Protein AF-A0A7J6U8P3-F1 (afdb_monomer)

Radius of gyration: 24.41 Å; Cα contacts (8 Å, |Δi|>4): 208; chains: 1; bounding box: 61×64×78 Å

Foldseek 3Di:
DVVVVVLVVLLVVLVVLLVQLQDPVVPNVSNVVSLVLLVLLLVCLVPVVRDRPPPPPPPPPDDDDDDDDDDDDDDDDDDDDDDDDDDDDDDDDPPPSLSSVVSSLQSLLSQCFHQAPVSVLSSLVSNLVSCLVCLVVDDPVSVVCCLVPRVVCSLVVLLQCAAPPSPPPPDPDDDDDDDPRRGTHDLVSLLSNLVSLLVSCLSPVVSCVVVLLSNLVSLLSQLPRPPPSSVVSSVVSVVSSCVRCVVVDDPVSVVSVVVSVVVSCVVPPDDPPD

pLDDT: mean 77.96, std 23.9, range [24.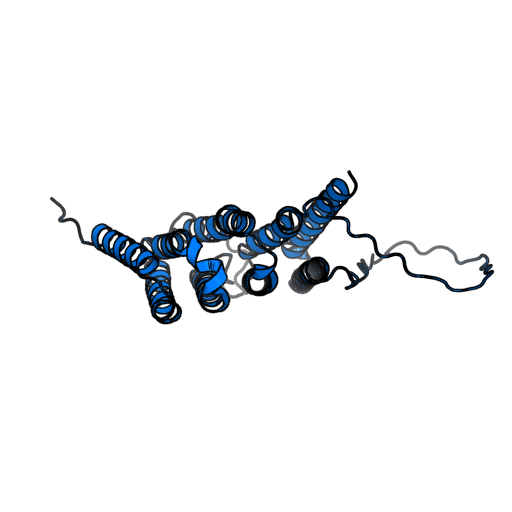31, 97.94]

Organism: Perkinsus olseni (NCBI:txid32597)

Structure (mmCIF, N/CA/C/O backbone):
data_AF-A0A7J6U8P3-F1
#
_entry.id   AF-A0A7J6U8P3-F1
#
loop_
_atom_site.group_PDB
_atom_site.id
_atom_site.type_symbol
_atom_site.label_atom_id
_atom_site.label_alt_id
_atom_site.label_comp_id
_atom_site.label_asym_id
_atom_site.label_entity_id
_atom_site.label_seq_id
_atom_site.pdbx_PDB_ins_code
_atom_site.Cartn_x
_atom_site.Cartn_y
_atom_site.Cartn_z
_atom_site.occupancy
_atom_site.B_iso_or_equiv
_atom_site.auth_seq_id
_atom_site.auth_comp_id
_atom_site.auth_asym_id
_atom_site.auth_atom_id
_atom_site.pdbx_PDB_model_num
ATOM 1 N N . TYR A 1 1 ? -14.608 -0.049 -28.764 1.00 42.91 1 TYR A N 1
ATOM 2 C CA . TYR A 1 1 ? -13.563 -0.225 -29.796 1.00 42.91 1 TYR A CA 1
ATOM 3 C C . TYR A 1 1 ? -12.440 0.772 -29.580 1.00 42.91 1 TYR A C 1
ATOM 5 O O . TYR A 1 1 ? -11.366 0.323 -29.226 1.00 42.91 1 TYR A O 1
ATOM 13 N N . PHE A 1 2 ? -12.669 2.087 -29.711 1.00 38.34 2 PHE A N 1
ATOM 14 C CA . PHE A 1 2 ? -11.617 3.091 -29.472 1.00 38.34 2 PHE A CA 1
ATOM 15 C C . PHE A 1 2 ? -11.008 2.980 -28.061 1.00 38.34 2 PHE A C 1
ATOM 17 O O . PHE A 1 2 ? -9.801 2.806 -27.940 1.00 38.34 2 PHE A O 1
ATOM 24 N N . ASP A 1 3 ? -11.845 2.928 -27.020 1.00 48.62 3 ASP A N 1
ATOM 25 C CA . ASP A 1 3 ? -11.390 2.768 -25.626 1.00 48.62 3 ASP A CA 1
ATOM 26 C C . ASP A 1 3 ? -10.640 1.444 -25.412 1.00 48.62 3 ASP A C 1
ATOM 28 O O . ASP A 1 3 ? -9.597 1.407 -24.771 1.00 48.62 3 ASP A O 1
ATOM 32 N N . THR A 1 4 ? -11.126 0.357 -26.020 1.00 56.69 4 THR A N 1
ATOM 33 C CA . THR A 1 4 ? -10.493 -0.973 -25.981 1.00 56.6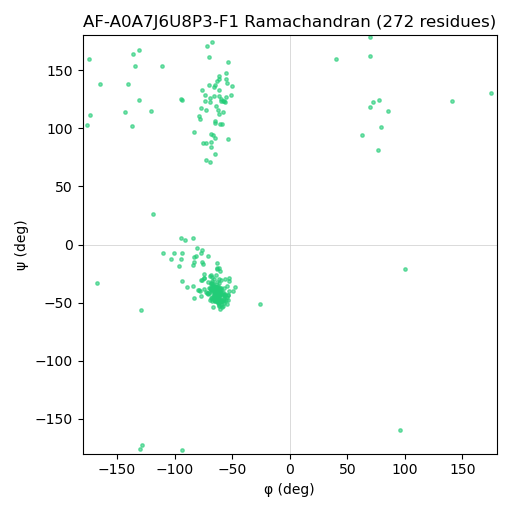9 4 THR A CA 1
ATOM 34 C C . THR A 1 4 ? -9.080 -0.935 -26.567 1.00 56.69 4 THR A C 1
ATOM 36 O O . THR A 1 4 ? -8.140 -1.384 -25.924 1.00 56.69 4 THR A O 1
ATOM 39 N N . VAL A 1 5 ? -8.925 -0.323 -27.745 1.00 59.31 5 VAL A N 1
ATOM 40 C CA . VAL A 1 5 ? -7.630 -0.149 -28.420 1.00 59.31 5 VAL A CA 1
ATOM 41 C C . VAL A 1 5 ? -6.714 0.786 -27.623 1.00 59.31 5 VAL A C 1
ATOM 43 O O . VAL A 1 5 ? -5.512 0.550 -27.563 1.00 59.31 5 VAL A O 1
ATOM 46 N N . CYS A 1 6 ? -7.254 1.816 -26.965 1.00 59.97 6 CYS A N 1
ATOM 47 C CA . CYS A 1 6 ? -6.480 2.699 -26.091 1.00 59.97 6 CYS A CA 1
ATOM 48 C C . CYS A 1 6 ? -5.928 1.946 -24.863 1.00 59.97 6 CYS A C 1
ATOM 50 O O . CYS A 1 6 ? -4.728 2.002 -24.597 1.00 59.97 6 CYS A O 1
ATOM 52 N N . VAL A 1 7 ? -6.774 1.168 -24.173 1.00 61.66 7 VAL A N 1
ATOM 53 C CA . VAL A 1 7 ? -6.383 0.319 -23.031 1.00 61.66 7 VAL A CA 1
ATOM 54 C C . VAL A 1 7 ? -5.353 -0.740 -23.437 1.00 61.66 7 VAL A C 1
ATOM 56 O O . VAL A 1 7 ? -4.382 -0.959 -22.713 1.00 61.66 7 VAL A O 1
ATOM 59 N N . GLU A 1 8 ? -5.531 -1.394 -24.588 1.00 68.62 8 GLU A N 1
ATOM 60 C CA . GLU A 1 8 ? -4.582 -2.387 -25.112 1.00 68.62 8 GLU A CA 1
ATOM 61 C C . GLU A 1 8 ? -3.227 -1.752 -25.455 1.00 68.62 8 GLU A C 1
ATOM 63 O O . GLU A 1 8 ? -2.189 -2.244 -25.007 1.00 68.62 8 GLU A O 1
ATOM 68 N N . ASN A 1 9 ? -3.228 -0.611 -26.153 1.00 78.25 9 ASN A N 1
ATOM 69 C CA . ASN A 1 9 ? -2.010 0.140 -26.461 1.00 78.25 9 ASN A CA 1
ATOM 70 C C . ASN A 1 9 ? -1.283 0.591 -25.186 1.00 78.25 9 ASN A C 1
ATOM 72 O O . ASN A 1 9 ? -0.061 0.461 -25.101 1.00 78.25 9 ASN A O 1
ATOM 76 N N . MET A 1 10 ? -2.012 1.084 -24.180 1.00 80.94 10 MET A N 1
ATOM 77 C CA . MET A 1 10 ? -1.409 1.519 -22.921 1.00 80.94 10 MET A CA 1
ATOM 78 C C . MET A 1 10 ? -0.854 0.344 -22.109 1.00 80.94 10 MET A C 1
ATOM 80 O O . MET A 1 10 ? 0.229 0.456 -21.537 1.00 80.94 10 MET A O 1
ATOM 84 N N . ARG A 1 11 ? -1.534 -0.810 -22.107 1.00 85.00 11 ARG A N 1
ATOM 85 C CA . ARG A 1 11 ? -1.038 -2.036 -21.468 1.00 85.00 11 ARG A CA 1
ATOM 86 C C . ARG A 1 11 ? 0.279 -2.504 -22.082 1.00 85.00 11 ARG A C 1
ATOM 88 O O . ARG A 1 11 ? 1.218 -2.777 -21.338 1.00 85.00 11 ARG A O 1
ATOM 95 N N . GLU A 1 12 ? 0.368 -2.590 -23.409 1.00 86.12 12 GLU A N 1
ATOM 96 C CA . GLU A 1 12 ? 1.616 -2.997 -24.067 1.00 86.12 12 GLU A CA 1
ATOM 97 C C . GLU A 1 12 ? 2.717 -1.933 -23.908 1.00 86.12 12 GLU A C 1
ATOM 99 O O . GLU A 1 12 ? 3.875 -2.290 -23.699 1.00 86.12 12 GLU A O 1
ATOM 104 N N . TYR A 1 13 ? 2.377 -0.638 -23.891 1.00 86.38 13 TYR A N 1
ATOM 105 C CA . TYR A 1 13 ? 3.344 0.426 -23.598 1.00 86.38 13 TYR A CA 1
ATOM 106 C C . TYR A 1 13 ? 3.935 0.302 -22.184 1.00 86.38 13 TYR A C 1
ATOM 108 O O . TYR A 1 13 ? 5.157 0.263 -22.026 1.00 86.38 13 TYR A O 1
ATOM 116 N N . VAL A 1 14 ? 3.090 0.144 -21.158 1.00 90.25 14 VAL A N 1
ATOM 117 C CA . VAL A 1 14 ? 3.530 -0.090 -19.771 1.00 90.25 14 VAL A CA 1
ATOM 118 C C . VAL A 1 14 ? 4.362 -1.366 -19.668 1.00 90.25 14 VAL A C 1
ATOM 120 O O . VAL A 1 14 ? 5.419 -1.353 -19.045 1.00 90.25 14 VAL A O 1
ATOM 123 N N . ARG A 1 15 ? 3.955 -2.456 -20.327 1.00 90.75 15 ARG A N 1
ATOM 124 C CA . ARG A 1 15 ? 4.711 -3.717 -20.355 1.00 90.75 15 ARG A CA 1
ATOM 125 C C . ARG A 1 15 ? 6.116 -3.543 -20.938 1.00 90.75 15 ARG A C 1
ATOM 127 O O . ARG A 1 15 ? 7.074 -4.094 -20.396 1.00 90.75 15 ARG A O 1
ATOM 134 N N . VAL A 1 16 ? 6.254 -2.765 -22.011 1.00 91.38 16 VAL A N 1
ATOM 135 C CA . VAL A 1 16 ? 7.556 -2.420 -22.603 1.00 91.38 16 VAL A CA 1
ATOM 136 C C . VAL A 1 16 ? 8.394 -1.582 -21.631 1.00 91.38 16 VAL A C 1
ATOM 138 O O . VAL A 1 16 ? 9.577 -1.873 -21.450 1.00 91.38 16 VAL A O 1
ATOM 141 N N . LEU A 1 17 ? 7.796 -0.599 -20.948 1.00 91.94 17 LEU A N 1
ATOM 142 C CA . LEU A 1 17 ? 8.487 0.191 -19.922 1.00 91.94 17 LEU A CA 1
ATOM 143 C C . LEU A 1 17 ? 8.943 -0.660 -18.729 1.00 91.94 17 LEU A C 1
ATOM 145 O O . LEU A 1 17 ? 10.081 -0.508 -18.298 1.00 91.94 17 LEU A O 1
ATOM 149 N N . VAL A 1 18 ? 8.125 -1.597 -18.243 1.00 92.56 18 VAL A N 1
ATOM 150 C CA . VAL A 1 18 ? 8.509 -2.561 -17.194 1.00 92.56 18 VAL A CA 1
ATOM 151 C C . VAL A 1 18 ? 9.677 -3.437 -17.662 1.00 92.56 18 VAL A C 1
ATOM 153 O O . VAL A 1 18 ? 10.639 -3.622 -16.919 1.00 92.56 18 VAL A O 1
ATOM 156 N N . GLY A 1 19 ? 9.662 -3.901 -18.917 1.00 89.81 19 GLY A N 1
ATOM 157 C CA . GLY A 1 19 ? 10.780 -4.642 -19.511 1.00 89.81 19 GLY A CA 1
ATOM 158 C C . GLY A 1 19 ? 12.085 -3.835 -19.572 1.00 89.81 19 GLY A C 1
ATOM 159 O O . GLY A 1 19 ? 13.147 -4.350 -19.219 1.00 89.81 19 GLY A O 1
ATOM 160 N N . PHE A 1 20 ? 12.023 -2.552 -19.948 1.00 89.62 20 PHE A N 1
ATOM 161 C CA . PHE A 1 20 ? 13.183 -1.654 -19.883 1.00 89.62 20 PHE A CA 1
ATOM 162 C C . PHE A 1 20 ? 13.617 -1.362 -18.443 1.00 89.62 20 PHE A C 1
ATOM 164 O O . PHE A 1 20 ? 14.816 -1.345 -18.160 1.00 89.62 20 PHE A O 1
ATOM 171 N N . ALA A 1 21 ? 12.670 -1.192 -17.519 1.00 89.06 21 ALA A N 1
ATOM 172 C CA . ALA A 1 21 ? 12.952 -1.008 -16.105 1.00 89.06 21 ALA A CA 1
ATOM 173 C C . ALA A 1 21 ? 13.700 -2.221 -15.527 1.00 89.06 21 ALA A C 1
ATOM 175 O O . ALA A 1 21 ? 14.715 -2.031 -14.862 1.00 89.06 21 ALA A O 1
ATOM 176 N N . GLN A 1 22 ? 13.324 -3.452 -15.881 1.00 89.44 22 GLN A N 1
ATOM 177 C CA . GLN A 1 22 ? 14.012 -4.686 -15.468 1.00 89.44 22 GLN A CA 1
ATOM 178 C C . GLN A 1 22 ? 15.318 -4.988 -16.233 1.00 89.44 22 GLN A C 1
ATOM 180 O O . GLN A 1 22 ? 16.057 -5.902 -15.856 1.00 89.44 22 GLN A O 1
ATOM 185 N N . CYS A 1 23 ? 15.652 -4.232 -17.286 1.00 86.06 23 CYS A N 1
ATOM 186 C CA . CYS A 1 23 ? 16.853 -4.476 -18.082 1.00 86.06 23 CYS A CA 1
ATOM 187 C C . CYS A 1 23 ? 18.132 -4.280 -17.247 1.00 86.06 23 CYS A C 1
ATOM 189 O O . CYS A 1 23 ? 18.405 -3.192 -16.736 1.00 86.06 23 CYS A O 1
ATOM 191 N N . ARG A 1 24 ? 18.934 -5.346 -17.118 1.00 76.50 24 ARG A N 1
ATOM 192 C CA . ARG A 1 24 ? 20.204 -5.335 -16.368 1.00 76.50 24 ARG A CA 1
ATOM 193 C C . ARG A 1 24 ? 21.380 -4.820 -17.196 1.00 76.50 24 ARG A C 1
ATOM 195 O O . ARG A 1 24 ? 22.241 -4.130 -16.661 1.00 76.50 24 ARG A O 1
ATOM 202 N N . GLU A 1 25 ? 21.401 -5.132 -18.490 1.00 73.56 25 GLU A N 1
ATOM 203 C CA . GLU A 1 25 ? 22.487 -4.765 -19.413 1.00 73.56 25 GLU A CA 1
ATOM 204 C C . GLU A 1 25 ? 22.530 -3.255 -19.695 1.00 73.56 25 GLU A C 1
ATOM 206 O O . GLU A 1 25 ? 23.595 -2.699 -19.946 1.00 73.56 25 GLU A O 1
ATOM 211 N N . GLY A 1 26 ? 21.384 -2.573 -19.585 1.00 68.31 26 GLY A N 1
ATOM 212 C CA . GLY A 1 26 ? 21.261 -1.127 -19.784 1.00 68.31 26 GLY A CA 1
ATOM 213 C C . GLY A 1 26 ? 21.777 -0.245 -18.638 1.00 68.31 26 GLY A C 1
ATOM 214 O O . GLY A 1 26 ? 21.770 0.979 -18.765 1.00 68.31 26 GLY A O 1
ATOM 215 N N . GLY A 1 27 ? 22.205 -0.836 -17.518 1.00 81.31 27 GLY A N 1
ATOM 216 C CA . GLY A 1 27 ? 22.577 -0.099 -16.308 1.00 81.31 27 GLY A CA 1
ATOM 217 C C . GLY A 1 27 ? 21.386 0.555 -15.590 1.00 81.31 27 GLY A C 1
ATOM 218 O O . GLY A 1 27 ? 20.237 0.462 -16.017 1.00 81.31 27 GLY A O 1
ATOM 219 N N . LEU A 1 28 ? 21.657 1.214 -14.457 1.00 86.62 28 LEU A N 1
ATOM 220 C CA . LEU A 1 28 ? 20.615 1.844 -13.633 1.00 86.62 28 LEU A CA 1
ATOM 221 C C . LEU A 1 28 ? 19.925 3.021 -14.348 1.00 86.62 28 LEU A C 1
ATOM 223 O O . LEU A 1 28 ? 18.723 3.202 -14.188 1.00 86.62 28 LEU A O 1
ATOM 227 N N . GLU A 1 29 ? 20.658 3.775 -15.171 1.00 88.75 29 GLU A N 1
ATOM 228 C CA . GLU A 1 29 ? 20.155 4.939 -15.920 1.00 88.75 29 GLU A CA 1
ATOM 229 C C . GLU A 1 29 ? 18.943 4.606 -16.803 1.00 88.75 29 GLU A C 1
ATOM 231 O O . GLU A 1 29 ? 17.928 5.300 -16.755 1.00 88.75 29 GLU A O 1
ATOM 236 N N . ILE A 1 30 ? 19.010 3.518 -17.582 1.00 89.25 30 ILE A N 1
ATOM 237 C CA . ILE A 1 30 ? 17.895 3.102 -18.449 1.00 89.25 30 ILE A CA 1
ATOM 238 C C . ILE A 1 30 ? 16.684 2.702 -17.605 1.00 89.25 30 ILE A C 1
ATOM 240 O O . ILE A 1 30 ? 15.557 3.074 -17.936 1.00 89.25 30 ILE A O 1
ATOM 244 N N . SER A 1 31 ? 16.912 2.023 -16.480 1.00 91.56 31 SER A N 1
ATOM 245 C CA . SER A 1 31 ? 15.840 1.639 -15.568 1.00 91.56 31 SER A CA 1
ATOM 246 C C . SER A 1 31 ? 15.164 2.840 -14.917 1.00 91.56 31 SER A C 1
ATOM 248 O O . SER A 1 31 ? 13.940 2.925 -14.934 1.00 91.56 31 SER A O 1
ATOM 250 N N . MET A 1 32 ? 15.931 3.809 -14.416 1.00 92.12 32 MET A N 1
ATOM 251 C CA . MET A 1 32 ? 15.375 5.030 -13.825 1.00 92.12 32 MET A CA 1
ATOM 252 C C . MET A 1 32 ? 14.685 5.916 -14.872 1.00 92.12 32 MET A C 1
ATOM 254 O O . MET A 1 32 ? 13.668 6.538 -14.573 1.00 92.12 32 MET A O 1
ATOM 258 N N . LYS A 1 33 ? 15.155 5.914 -16.126 1.00 91.38 33 LYS A N 1
ATOM 259 C CA . LYS A 1 33 ? 14.464 6.589 -17.232 1.00 91.38 33 LYS A CA 1
ATOM 260 C C . LYS A 1 33 ? 13.138 5.907 -17.594 1.00 91.38 33 LYS A C 1
ATOM 262 O O . LYS A 1 33 ? 12.158 6.598 -17.850 1.00 91.38 33 LYS A O 1
ATOM 267 N N . ALA A 1 34 ? 13.068 4.575 -17.557 1.00 92.19 34 ALA A N 1
ATOM 268 C CA . ALA A 1 34 ? 11.806 3.847 -17.701 1.00 92.19 34 ALA A CA 1
ATOM 269 C C . ALA A 1 34 ? 10.843 4.125 -16.529 1.00 92.19 34 ALA A C 1
ATOM 271 O O . ALA A 1 34 ? 9.654 4.336 -16.758 1.00 92.19 34 ALA A O 1
ATOM 272 N N . MET A 1 35 ? 11.357 4.231 -15.296 1.00 93.19 35 MET A N 1
ATOM 273 C CA . MET A 1 35 ? 10.581 4.672 -14.126 1.00 93.19 35 MET A CA 1
ATOM 274 C C . MET A 1 35 ? 10.041 6.101 -14.274 1.00 93.19 35 MET A C 1
ATOM 276 O O . MET A 1 35 ? 8.946 6.382 -13.788 1.00 93.19 35 MET A O 1
ATOM 280 N N . GLN A 1 36 ? 10.766 6.999 -14.951 1.00 92.38 36 GLN A N 1
ATOM 281 C CA . GLN A 1 36 ? 10.246 8.326 -15.285 1.00 92.38 36 GLN A CA 1
ATOM 282 C C . GLN A 1 36 ? 9.122 8.242 -16.324 1.00 92.38 36 GLN A C 1
ATOM 284 O O . GLN A 1 36 ? 8.062 8.797 -16.085 1.00 92.38 36 GLN A O 1
ATOM 289 N N . TYR A 1 37 ? 9.275 7.472 -17.405 1.00 90.69 37 TYR A N 1
ATOM 290 C CA . TYR A 1 37 ? 8.183 7.302 -18.375 1.00 90.69 37 TYR A CA 1
ATOM 291 C C . TYR A 1 37 ? 6.924 6.652 -17.772 1.00 90.69 37 TYR A C 1
ATOM 293 O O . TYR A 1 37 ? 5.816 6.953 -18.211 1.00 90.69 37 TYR A O 1
ATOM 301 N N . LEU A 1 38 ? 7.065 5.801 -16.746 1.00 92.94 38 LEU A N 1
ATOM 302 C CA . LEU A 1 38 ? 5.928 5.303 -15.960 1.00 92.94 38 LEU A CA 1
ATOM 303 C C . LEU A 1 38 ? 5.274 6.406 -15.108 1.00 92.94 38 LEU A C 1
ATOM 305 O O . LEU A 1 38 ? 4.057 6.384 -14.948 1.00 92.94 38 LEU A O 1
ATOM 309 N N . GLN A 1 39 ? 6.039 7.384 -14.609 1.00 91.94 39 GLN A N 1
ATOM 310 C CA . GLN A 1 39 ? 5.475 8.586 -13.981 1.00 91.94 39 GLN A CA 1
ATOM 311 C C . GLN A 1 39 ? 4.707 9.432 -14.991 1.00 91.94 39 GLN A C 1
ATOM 313 O O . GLN A 1 39 ? 3.568 9.793 -14.730 1.00 91.94 39 GLN A O 1
ATOM 318 N N . ASP A 1 40 ? 5.287 9.675 -16.164 1.00 89.44 40 ASP A N 1
ATOM 319 C CA . ASP A 1 40 ? 4.641 10.473 -17.205 1.00 89.44 40 ASP A CA 1
ATOM 320 C C . ASP A 1 40 ? 3.296 9.832 -17.637 1.00 89.44 40 ASP A C 1
ATOM 322 O O . ASP A 1 40 ? 2.343 10.533 -17.970 1.00 89.44 40 ASP A O 1
ATOM 326 N N . CYS A 1 41 ? 3.176 8.496 -17.559 1.00 89.06 41 CYS A N 1
ATOM 327 C CA . CYS A 1 41 ? 1.910 7.769 -17.742 1.00 89.06 41 CYS A CA 1
ATOM 328 C C . CYS A 1 41 ? 0.890 7.996 -16.615 1.00 89.06 41 CYS A C 1
ATOM 330 O O . CYS A 1 41 ? -0.303 8.080 -16.901 1.00 89.06 41 CYS A O 1
ATOM 332 N N . ILE A 1 42 ? 1.333 8.064 -15.354 1.00 90.31 42 ILE A N 1
ATOM 333 C CA . ILE A 1 42 ? 0.475 8.404 -14.205 1.00 90.31 42 ILE A CA 1
ATOM 334 C C . ILE A 1 42 ? -0.058 9.823 -14.380 1.00 90.31 42 ILE A C 1
ATOM 336 O O . ILE A 1 42 ? -1.259 10.049 -14.269 1.00 90.31 42 ILE A O 1
ATOM 340 N N . ASP A 1 43 ? 0.832 10.757 -14.706 1.00 89.00 43 ASP A N 1
ATOM 341 C CA . ASP A 1 43 ? 0.508 12.173 -14.830 1.00 89.00 43 ASP A CA 1
ATOM 342 C C . ASP A 1 43 ? -0.431 12.428 -16.028 1.00 89.00 43 ASP A C 1
ATOM 344 O O . ASP A 1 43 ? -1.305 13.286 -15.941 1.00 89.00 43 ASP A O 1
ATOM 348 N N . TYR A 1 44 ? -0.312 11.646 -17.111 1.00 86.31 44 TYR A N 1
ATOM 349 C CA . TYR A 1 44 ? -1.240 11.660 -18.253 1.00 86.31 44 TYR A CA 1
ATOM 350 C C . TYR A 1 44 ? -2.630 11.085 -17.936 1.00 86.31 44 TYR A C 1
ATOM 352 O O . TYR A 1 44 ? -3.635 11.585 -18.438 1.00 86.31 44 TYR A O 1
ATOM 360 N N . LEU A 1 45 ? -2.718 10.026 -17.121 1.00 85.31 45 LEU A N 1
ATOM 361 C CA . LEU A 1 45 ? -4.019 9.491 -16.697 1.00 85.31 45 LEU A CA 1
ATOM 362 C C . LEU A 1 45 ? -4.704 10.379 -15.650 1.00 85.31 45 LEU A C 1
ATOM 364 O O . LEU A 1 45 ? -5.933 10.398 -15.597 1.00 85.31 45 LEU A O 1
ATOM 368 N N . ALA A 1 46 ? -3.923 11.098 -14.840 1.00 85.94 46 ALA A N 1
ATOM 369 C CA . ALA A 1 46 ? -4.419 12.073 -13.874 1.00 85.94 46 ALA A CA 1
ATOM 370 C C . ALA A 1 46 ? -4.960 13.341 -14.557 1.00 85.94 46 ALA A C 1
ATOM 372 O O . ALA A 1 46 ? -6.001 13.859 -14.156 1.00 85.94 46 ALA A O 1
ATOM 373 N N . ASP A 1 47 ? -4.265 13.833 -15.587 1.00 82.69 47 ASP A N 1
ATOM 374 C CA . ASP A 1 47 ? -4.676 14.990 -16.383 1.00 82.69 47 ASP A CA 1
ATOM 375 C C . ASP A 1 47 ? -4.445 14.731 -17.888 1.00 82.69 47 ASP A C 1
ATOM 377 O O . ASP A 1 47 ? -3.313 14.841 -18.372 1.00 82.69 47 ASP A O 1
ATOM 381 N N . PRO A 1 48 ? -5.504 14.414 -18.662 1.00 68.75 48 PRO A N 1
ATOM 382 C CA . PRO A 1 48 ? -5.393 14.148 -20.097 1.00 68.75 48 PRO A CA 1
ATOM 383 C C . PRO A 1 48 ? -4.921 15.333 -20.955 1.00 68.75 48 PRO A C 1
ATOM 385 O O . PRO A 1 48 ? -4.536 15.108 -22.107 1.00 68.75 48 PRO A O 1
ATOM 388 N N . ASP A 1 49 ? -4.944 16.572 -20.440 1.00 66.38 49 ASP A N 1
ATOM 389 C CA . ASP A 1 49 ? -4.378 17.740 -21.135 1.00 66.38 49 ASP A CA 1
ATOM 390 C C . ASP A 1 49 ? -2.834 17.764 -21.055 1.00 66.38 49 ASP A C 1
ATOM 392 O O . ASP A 1 49 ? -2.169 18.466 -21.829 1.00 66.38 49 ASP A O 1
ATOM 396 N N . ASN A 1 50 ? -2.235 16.967 -20.163 1.00 66.94 50 ASN A N 1
ATOM 397 C CA . ASN A 1 50 ? -0.792 16.855 -19.989 1.00 66.94 50 ASN A CA 1
ATOM 398 C C . ASN A 1 50 ? -0.177 15.969 -21.090 1.00 66.94 50 ASN A C 1
ATOM 400 O O . ASN A 1 50 ? -0.360 14.754 -21.116 1.00 66.94 50 ASN A O 1
ATOM 404 N N . GLN A 1 51 ? 0.560 16.550 -22.040 1.00 60.88 51 GLN A N 1
ATOM 405 C CA . GLN A 1 51 ? 1.105 15.771 -23.158 1.00 60.88 51 GLN A CA 1
ATOM 406 C C . GLN A 1 51 ? 2.212 14.811 -22.704 1.00 60.88 51 GLN A C 1
ATOM 408 O O . GLN A 1 51 ? 3.259 15.250 -22.227 1.00 60.88 51 GLN A O 1
ATOM 413 N N . LEU A 1 52 ? 2.026 13.508 -22.962 1.00 61.19 52 LEU A N 1
ATOM 414 C CA . LEU A 1 52 ? 3.094 12.512 -22.843 1.00 61.19 52 LEU A CA 1
ATOM 415 C C . LEU A 1 52 ? 4.342 12.985 -23.613 1.00 61.19 52 LEU A C 1
ATOM 417 O O . LEU A 1 52 ? 4.231 13.332 -24.797 1.00 61.19 52 LEU A O 1
ATOM 421 N N . PRO A 1 53 ? 5.536 12.987 -22.991 1.00 55.81 53 PRO A N 1
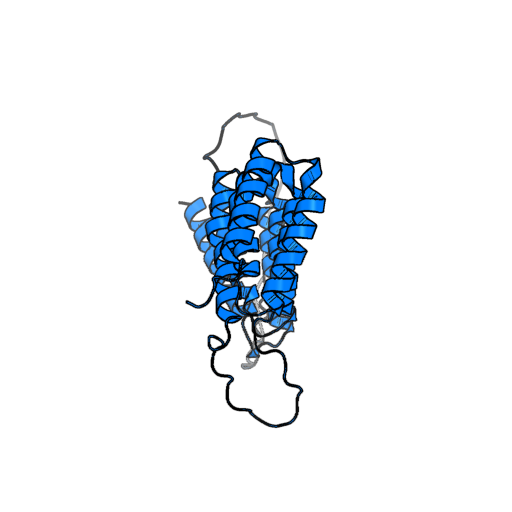ATOM 422 C CA . PRO A 1 53 ? 6.740 13.437 -23.664 1.00 55.81 53 PRO A CA 1
ATOM 423 C C . PRO A 1 53 ? 7.042 12.525 -24.859 1.00 55.81 53 PRO A C 1
ATOM 425 O O . PRO A 1 53 ? 6.905 11.301 -24.759 1.00 55.81 53 PRO A O 1
ATOM 428 N N . PRO A 1 54 ? 7.492 13.079 -26.001 1.00 52.38 54 PRO A N 1
ATOM 429 C CA . PRO A 1 54 ? 7.836 12.264 -27.154 1.00 52.38 54 PRO A CA 1
ATOM 430 C C . PRO A 1 54 ? 8.949 11.292 -26.763 1.00 52.38 54 PRO A C 1
ATOM 432 O O . PRO A 1 54 ? 10.014 11.709 -26.297 1.00 52.38 54 PRO A O 1
ATOM 435 N N . VAL A 1 55 ? 8.714 9.994 -26.975 1.00 48.88 55 VAL A N 1
ATOM 436 C CA . VAL A 1 55 ? 9.705 8.944 -26.722 1.00 48.88 55 VAL A CA 1
ATOM 437 C C . VAL A 1 55 ? 10.878 9.146 -27.679 1.00 48.88 55 VAL A C 1
ATOM 439 O O . VAL A 1 55 ? 10.893 8.646 -28.803 1.00 48.88 55 VAL A O 1
ATOM 442 N N . GLN A 1 56 ? 11.881 9.901 -27.228 1.00 40.16 56 GLN A N 1
ATOM 443 C CA . GLN A 1 56 ? 13.149 10.084 -27.926 1.00 40.16 56 GLN A CA 1
ATOM 444 C C . GLN A 1 56 ? 13.973 8.799 -27.813 1.00 40.16 56 GLN A C 1
ATOM 446 O O . GLN A 1 56 ? 14.963 8.718 -27.082 1.00 40.16 56 GLN A O 1
ATOM 451 N N . MET A 1 57 ? 13.543 7.776 -28.550 1.00 35.47 57 MET A N 1
ATOM 452 C CA . MET A 1 57 ? 14.328 6.582 -28.804 1.00 35.47 57 MET A CA 1
ATOM 453 C C . MET A 1 57 ? 15.440 6.965 -29.780 1.00 35.47 57 MET A C 1
ATOM 455 O O . MET A 1 57 ? 15.293 6.891 -30.999 1.00 35.47 57 MET A O 1
ATOM 459 N N . SER A 1 58 ? 16.555 7.444 -29.229 1.00 35.34 58 SER A N 1
ATOM 460 C CA . SER A 1 58 ? 17.769 7.726 -29.984 1.00 35.34 58 SER A CA 1
ATOM 461 C C . SER A 1 58 ? 18.381 6.411 -30.462 1.00 35.34 58 SER A C 1
ATOM 463 O O . SER A 1 58 ? 19.282 5.863 -29.825 1.00 35.34 58 SER A O 1
ATOM 465 N N . TYR A 1 59 ? 17.892 5.901 -31.592 1.00 36.91 59 TYR A N 1
ATOM 466 C CA . TYR A 1 59 ? 18.582 4.864 -32.343 1.00 36.91 59 TYR A CA 1
ATOM 467 C C . TYR A 1 59 ? 19.964 5.403 -32.720 1.00 36.91 59 TYR A C 1
ATOM 469 O O . TYR A 1 59 ? 20.094 6.221 -33.632 1.00 36.91 59 TYR A O 1
ATOM 477 N N . GLN A 1 60 ? 21.009 4.957 -32.021 1.00 38.47 60 GLN A N 1
ATOM 478 C CA . GLN A 1 60 ? 22.375 5.158 -32.486 1.00 38.47 60 GLN A CA 1
ATOM 479 C C . GLN A 1 60 ? 22.573 4.300 -33.739 1.00 38.47 60 GLN A C 1
ATOM 481 O O . GLN A 1 60 ? 22.999 3.150 -33.663 1.00 38.47 60 GLN A O 1
ATOM 486 N N . GLN A 1 61 ? 22.254 4.870 -34.904 1.00 37.84 61 GLN A N 1
ATOM 487 C CA . GLN A 1 61 ? 22.609 4.328 -36.216 1.00 37.84 61 GLN A CA 1
ATOM 488 C C . GLN A 1 61 ? 24.127 4.436 -36.431 1.00 37.84 61 GLN A C 1
ATOM 490 O O . GLN A 1 61 ? 24.627 5.233 -37.224 1.00 37.84 61 GLN A O 1
ATOM 495 N N . GLY A 1 62 ? 24.875 3.616 -35.696 1.00 36.88 62 GLY A N 1
ATOM 496 C CA . GLY A 1 62 ? 26.235 3.250 -36.055 1.00 36.88 62 GLY A CA 1
ATOM 497 C C . GLY A 1 62 ? 26.198 2.223 -37.185 1.00 36.88 62 GLY A C 1
ATOM 498 O O . GLY A 1 62 ? 25.482 1.234 -37.080 1.00 36.88 62 GLY A O 1
ATOM 499 N N . LEU A 1 63 ? 27.017 2.446 -38.220 1.00 40.06 63 LEU A N 1
ATOM 500 C CA . LEU A 1 63 ? 27.184 1.600 -39.415 1.00 40.06 63 LEU A CA 1
ATOM 501 C C . LEU A 1 63 ? 26.054 1.702 -40.462 1.00 40.06 63 LEU A C 1
ATOM 503 O O . LEU A 1 63 ? 25.223 0.813 -40.603 1.00 40.06 63 LEU A O 1
ATOM 507 N N . LEU A 1 64 ? 26.115 2.742 -41.299 1.00 33.44 64 LEU A N 1
ATOM 508 C CA . LEU A 1 64 ? 26.665 2.623 -42.664 1.00 33.44 64 LEU A CA 1
ATOM 509 C C . LEU A 1 64 ? 26.758 4.018 -43.313 1.00 33.44 64 LEU A C 1
ATOM 511 O O . LEU A 1 64 ? 25.750 4.643 -43.630 1.00 33.44 64 LEU A O 1
ATOM 515 N N . SER A 1 65 ? 27.979 4.513 -43.528 1.00 35.06 65 SER A N 1
ATOM 516 C CA . SER A 1 65 ? 28.208 5.786 -44.226 1.00 35.06 65 SER A CA 1
ATOM 517 C C . SER A 1 65 ? 27.951 5.644 -45.727 1.00 35.06 65 SER A C 1
ATOM 519 O O . SER A 1 65 ? 28.626 4.854 -46.386 1.00 35.06 65 SER A O 1
ATOM 521 N N . GLY A 1 66 ? 27.056 6.459 -46.294 1.00 29.09 66 GLY A N 1
ATOM 522 C CA . GLY A 1 66 ? 26.860 6.504 -47.745 1.00 29.09 66 GLY A CA 1
ATOM 523 C C . GLY A 1 66 ? 25.868 7.563 -48.231 1.00 29.09 66 GLY A C 1
ATOM 524 O O . GLY A 1 66 ? 24.668 7.332 -48.200 1.00 29.09 66 GLY A O 1
ATOM 525 N N . GLY A 1 67 ? 26.386 8.671 -48.774 1.00 28.52 67 GLY A N 1
ATOM 526 C CA . GLY A 1 67 ? 25.654 9.550 -49.700 1.00 28.52 67 GLY A CA 1
ATOM 527 C C . GLY A 1 67 ? 24.757 10.635 -49.086 1.00 28.52 67 GLY A C 1
ATOM 528 O O . GLY A 1 67 ? 23.713 10.368 -48.504 1.00 28.52 67 GLY A O 1
ATOM 529 N N . THR A 1 68 ? 25.130 11.894 -49.315 1.00 28.27 68 THR A N 1
ATOM 530 C CA . THR A 1 68 ? 24.239 13.068 -49.247 1.00 28.27 68 THR A CA 1
ATOM 531 C C . THR A 1 68 ? 23.677 13.379 -50.659 1.00 28.27 68 THR A C 1
ATOM 533 O O . THR A 1 68 ? 24.005 12.665 -51.606 1.00 28.27 68 THR A O 1
ATOM 536 N N . PRO A 1 69 ? 22.887 14.450 -50.874 1.00 41.44 69 PRO A N 1
ATOM 537 C CA . PRO A 1 69 ? 21.508 14.629 -50.402 1.00 41.44 69 PRO A CA 1
ATOM 538 C C . PRO A 1 69 ? 20.558 15.061 -51.556 1.00 41.44 69 PRO A C 1
ATOM 540 O O . PRO A 1 69 ? 21.011 15.224 -52.682 1.00 41.44 69 PRO A O 1
ATOM 543 N N . GLN A 1 70 ? 19.276 15.336 -51.245 1.00 24.31 70 GLN A N 1
ATOM 544 C CA . GLN A 1 70 ? 18.382 16.388 -51.814 1.00 24.31 70 GLN A CA 1
ATOM 545 C C . GLN A 1 70 ? 16.932 15.908 -52.008 1.00 24.31 70 GLN A C 1
ATOM 547 O O . GLN A 1 70 ? 16.682 15.025 -52.824 1.00 24.31 70 GLN A O 1
ATOM 552 N N . SER A 1 71 ? 15.959 16.607 -51.404 1.00 27.56 71 SER A N 1
ATOM 553 C CA . SER A 1 71 ? 15.036 17.484 -52.162 1.00 27.56 71 SER A CA 1
ATOM 554 C C . SER A 1 71 ? 13.906 18.093 -51.313 1.00 27.56 71 SER A C 1
ATOM 556 O O . SER A 1 71 ? 13.155 17.388 -50.654 1.00 27.56 71 SER A O 1
ATOM 558 N N . SER A 1 72 ? 13.754 19.412 -51.460 1.00 27.00 72 SER A N 1
ATOM 559 C CA . SER A 1 72 ? 12.471 20.135 -51.547 1.00 27.00 72 SER A CA 1
ATOM 560 C C . SER A 1 72 ? 11.486 20.120 -50.368 1.00 27.00 72 SER A C 1
ATOM 562 O O . SER A 1 72 ? 10.544 19.336 -50.310 1.00 27.00 72 SER A O 1
ATOM 564 N N . SER A 1 73 ? 11.602 21.160 -49.537 1.00 30.89 73 SER A N 1
ATOM 565 C CA . SER A 1 73 ? 10.461 21.753 -48.828 1.00 30.89 73 SER A CA 1
ATOM 566 C C . SER A 1 73 ? 9.531 22.490 -49.806 1.00 30.89 73 SER A C 1
ATOM 568 O O . SER A 1 73 ? 10.013 23.245 -50.651 1.00 30.89 73 SER A O 1
ATOM 570 N N . VAL A 1 74 ? 8.213 22.325 -49.648 1.00 30.64 74 VAL A N 1
ATOM 571 C CA . VAL A 1 74 ? 7.162 23.234 -50.149 1.00 30.64 74 VAL A CA 1
ATOM 572 C C . VAL A 1 74 ? 6.083 23.330 -49.062 1.00 30.64 74 VAL A C 1
ATOM 574 O O . VAL A 1 74 ? 5.755 22.321 -48.441 1.00 30.64 74 VAL A O 1
ATOM 577 N N . ALA A 1 75 ? 5.553 24.529 -48.800 1.00 25.80 75 ALA A N 1
ATOM 578 C CA . ALA A 1 75 ? 4.689 24.816 -47.648 1.00 25.80 75 ALA A CA 1
ATOM 579 C C . ALA A 1 75 ? 3.462 25.685 -48.000 1.00 25.80 75 ALA A C 1
ATOM 581 O O . ALA A 1 75 ? 3.497 26.401 -49.000 1.00 25.80 75 ALA A O 1
ATOM 582 N N . LEU A 1 76 ? 2.470 25.700 -47.082 1.00 26.22 76 LEU A N 1
ATOM 583 C CA . LEU A 1 76 ? 1.276 26.591 -47.009 1.00 26.22 76 LEU A CA 1
ATOM 584 C C . LEU A 1 76 ? 0.206 26.348 -48.111 1.00 26.22 76 LEU A C 1
ATOM 586 O O . LEU A 1 76 ? 0.549 25.688 -49.091 1.00 26.22 76 LEU A O 1
ATOM 590 N N . PRO A 1 77 ? -1.080 26.806 -48.005 1.00 38.47 77 PRO A N 1
ATOM 591 C CA . PRO A 1 77 ? -1.723 27.801 -47.095 1.00 38.47 77 PRO A CA 1
ATOM 592 C C . PRO A 1 77 ? -3.018 27.294 -46.353 1.00 38.47 77 PRO A C 1
ATOM 594 O O . PRO A 1 77 ? -3.374 26.138 -46.538 1.00 38.47 77 PRO A O 1
ATOM 597 N N . THR A 1 78 ? -3.865 28.030 -45.584 1.00 25.41 78 THR A N 1
ATOM 598 C CA . THR A 1 78 ? -3.780 29.194 -44.640 1.00 25.41 78 THR A CA 1
ATOM 599 C C . THR A 1 78 ? -5.179 29.463 -43.969 1.00 25.41 78 THR A C 1
ATOM 601 O O . THR A 1 78 ? -6.203 29.102 -44.539 1.00 25.41 78 THR A O 1
ATOM 604 N N . THR A 1 79 ? -5.231 30.170 -42.815 1.00 24.81 79 THR A N 1
ATOM 605 C CA . THR A 1 79 ? -6.361 30.958 -42.187 1.00 24.81 79 THR A CA 1
ATOM 606 C C . THR A 1 79 ? -7.575 30.361 -41.412 1.00 24.81 79 THR A C 1
ATOM 608 O O . THR A 1 79 ? -8.443 29.715 -41.978 1.00 24.81 79 THR A O 1
ATOM 611 N N . ALA A 1 80 ? -7.713 30.860 -40.160 1.00 25.38 80 ALA A N 1
ATOM 612 C CA . ALA A 1 80 ? -8.875 31.548 -39.520 1.00 25.38 80 ALA A CA 1
ATOM 613 C C . ALA A 1 80 ? -10.134 30.812 -38.952 1.00 25.38 80 ALA A C 1
ATOM 615 O O . ALA A 1 80 ? -11.078 30.530 -39.674 1.00 25.38 80 ALA A O 1
ATOM 616 N N . SER A 1 81 ? -10.182 30.650 -37.610 1.00 24.58 81 SER A N 1
ATOM 617 C CA . SER A 1 81 ? -10.974 31.418 -36.589 1.00 24.58 81 SER A CA 1
ATOM 618 C C . SER A 1 81 ? -12.448 31.870 -36.862 1.00 24.58 81 SER A C 1
ATOM 620 O O . SER A 1 81 ? -12.771 32.204 -37.995 1.00 24.58 81 SER A O 1
ATOM 622 N N . PRO A 1 82 ? -13.289 32.179 -35.836 1.00 50.47 82 PRO A N 1
ATOM 623 C CA . PRO A 1 82 ? -13.838 31.302 -34.777 1.00 50.47 82 PRO A CA 1
ATOM 624 C C . PRO A 1 82 ? -15.372 31.501 -34.537 1.00 50.47 82 PRO A C 1
ATOM 626 O O . PRO A 1 82 ? -15.866 32.618 -34.686 1.00 50.47 82 PRO A O 1
ATOM 629 N N . ALA A 1 83 ? -16.142 30.509 -34.041 1.00 26.41 83 ALA A N 1
ATOM 630 C CA . ALA A 1 83 ? -17.485 30.789 -33.474 1.00 26.41 83 ALA A CA 1
ATOM 631 C C . ALA A 1 83 ? -18.147 29.690 -32.604 1.00 26.41 83 ALA A C 1
ATOM 633 O O . ALA A 1 83 ? -18.276 28.549 -33.021 1.00 26.41 83 ALA A O 1
ATOM 634 N N . ARG A 1 84 ? -18.752 30.168 -31.499 1.00 26.91 84 ARG A N 1
ATOM 635 C CA . ARG A 1 84 ? -20.011 29.731 -30.842 1.00 26.91 84 ARG A CA 1
ATOM 636 C C . ARG A 1 84 ? -20.070 28.395 -30.061 1.00 26.91 84 ARG A C 1
ATOM 638 O O . ARG A 1 84 ? -19.915 27.306 -30.587 1.00 26.91 84 ARG A O 1
ATOM 645 N N . ARG A 1 85 ? -20.448 28.547 -28.780 1.00 39.09 85 ARG A N 1
ATOM 646 C CA . ARG A 1 85 ? -20.876 27.511 -27.821 1.00 39.09 85 ARG A CA 1
ATOM 647 C C . ARG A 1 85 ? -22.134 26.769 -28.283 1.00 39.09 85 ARG A C 1
ATOM 649 O O . ARG A 1 85 ? -23.102 27.441 -28.636 1.00 39.09 85 ARG A O 1
ATOM 656 N N . GLU A 1 86 ? -22.190 25.465 -28.024 1.00 29.73 86 GLU A N 1
ATOM 657 C CA . GLU A 1 86 ? -23.432 24.771 -27.664 1.00 29.73 86 GLU A CA 1
ATOM 658 C C . GLU A 1 86 ? -23.202 23.914 -26.412 1.00 29.73 86 GLU A C 1
ATOM 660 O O . GLU A 1 86 ? -22.285 23.100 -26.341 1.00 29.73 86 GLU A O 1
ATOM 665 N N . THR A 1 87 ? -24.018 24.149 -25.386 1.00 39.19 87 THR A N 1
ATOM 666 C CA . THR A 1 87 ? -24.097 23.321 -24.180 1.00 39.19 87 THR A CA 1
ATOM 667 C C . THR A 1 87 ? -24.884 22.053 -24.484 1.00 39.19 87 THR A C 1
ATOM 669 O O . THR A 1 87 ? -26.086 22.142 -24.734 1.00 39.19 87 THR A O 1
ATOM 672 N N . ALA A 1 88 ? -24.250 20.889 -24.371 1.00 28.83 88 ALA A N 1
ATOM 673 C CA . ALA A 1 88 ? -24.934 19.602 -24.349 1.00 28.83 88 ALA A CA 1
ATOM 674 C C . ALA A 1 88 ? -24.619 18.880 -23.034 1.00 28.83 88 ALA A C 1
ATOM 676 O O . ALA A 1 88 ? -23.474 18.517 -22.773 1.00 28.83 88 ALA A O 1
ATOM 677 N N . LEU A 1 89 ? -25.644 18.667 -22.202 1.00 42.09 89 LEU A N 1
ATOM 678 C CA . LEU A 1 89 ? -25.563 17.659 -21.152 1.00 42.09 89 LEU A CA 1
ATOM 679 C C . LEU A 1 89 ? -25.644 16.289 -21.828 1.00 42.09 89 LEU A C 1
ATOM 681 O O . LEU A 1 89 ? -26.683 15.938 -22.384 1.00 42.09 89 LEU A O 1
ATOM 685 N N . SER A 1 90 ? -24.583 15.500 -21.732 1.00 31.19 90 SER A N 1
ATOM 686 C CA . SER A 1 90 ? -24.631 14.072 -22.032 1.00 31.19 90 SER A CA 1
ATOM 687 C C . SER A 1 90 ? -23.732 13.332 -21.056 1.00 31.19 90 SER A C 1
ATOM 689 O O . SER A 1 90 ? -22.513 13.495 -21.094 1.00 31.19 90 SER A O 1
ATOM 691 N N . ALA A 1 91 ? -24.332 12.511 -20.194 1.00 43.44 91 ALA A N 1
ATOM 692 C CA . ALA A 1 91 ? -23.584 11.505 -19.458 1.00 43.44 91 ALA A CA 1
ATOM 693 C C . ALA A 1 91 ? -22.953 10.549 -20.483 1.00 43.44 91 ALA A C 1
ATOM 695 O O . ALA A 1 91 ? -23.669 9.864 -21.216 1.00 43.44 91 ALA A O 1
ATOM 696 N N . GLY A 1 92 ? -21.623 10.574 -20.581 1.00 29.23 92 GLY A N 1
ATOM 697 C CA . GLY A 1 92 ? -20.866 9.660 -21.432 1.00 29.23 92 GLY A CA 1
ATOM 698 C C . GLY A 1 92 ? -20.937 8.214 -20.925 1.00 29.23 92 GLY A C 1
ATOM 699 O O . GLY A 1 92 ? -21.489 7.965 -19.848 1.00 29.23 92 GLY A O 1
ATOM 700 N N . PRO A 1 93 ? -20.377 7.245 -21.676 1.00 40.41 93 PRO A N 1
ATOM 701 C CA . PRO A 1 93 ? -20.220 5.887 -21.165 1.00 40.41 93 PRO A CA 1
ATOM 702 C C . PRO A 1 93 ? -19.459 5.949 -19.839 1.00 40.41 93 PRO A C 1
ATOM 704 O O . PRO A 1 93 ? -18.517 6.732 -19.716 1.00 40.41 93 PRO A O 1
ATOM 707 N N . GLN A 1 94 ? -19.873 5.153 -18.849 1.00 42.00 94 GLN A N 1
ATOM 708 C CA . GLN A 1 94 ? -19.192 5.132 -17.558 1.00 42.00 94 GLN A CA 1
ATOM 709 C C . GLN A 1 94 ? -17.742 4.698 -17.767 1.00 42.00 94 GLN A C 1
ATOM 711 O O . GLN A 1 94 ? -17.456 3.526 -18.014 1.00 42.00 94 GLN A O 1
ATOM 716 N N . GLN A 1 95 ? -16.844 5.679 -17.711 1.00 47.78 95 GLN A N 1
ATOM 717 C CA . GLN A 1 95 ? -15.409 5.474 -17.707 1.00 47.78 95 GLN A CA 1
ATOM 718 C C . GLN A 1 95 ? -15.120 4.584 -16.503 1.00 47.78 95 GLN A C 1
ATOM 720 O O . GLN A 1 95 ? -15.361 5.006 -15.380 1.00 47.78 95 GLN A O 1
ATOM 725 N N . GLN A 1 96 ? -14.654 3.355 -16.725 1.00 56.56 96 GLN A N 1
ATOM 726 C CA . GLN A 1 96 ? -14.068 2.541 -15.662 1.00 56.56 96 GLN A CA 1
ATOM 727 C C . GLN A 1 96 ? -12.608 2.987 -15.545 1.00 56.56 96 GLN A C 1
ATOM 729 O O . GLN A 1 96 ? -11.785 2.530 -16.352 1.00 56.56 96 GLN A O 1
ATOM 734 N N . PRO A 1 97 ? -12.245 3.891 -14.610 1.00 61.53 97 PRO A N 1
ATOM 735 C CA . PRO A 1 97 ? -10.890 4.438 -14.572 1.00 61.53 97 PRO A CA 1
ATOM 736 C C . PRO A 1 97 ? -9.918 3.294 -14.266 1.00 61.53 97 PRO A C 1
ATOM 738 O O . PRO A 1 97 ? -8.882 3.153 -14.913 1.00 61.53 97 PRO A O 1
ATOM 741 N N . ALA A 1 98 ? -10.349 2.407 -13.364 1.00 66.62 98 ALA A N 1
ATOM 742 C CA . ALA A 1 98 ? -9.820 1.087 -13.045 1.00 66.62 98 ALA A CA 1
ATOM 743 C C . ALA A 1 98 ? -9.051 0.383 -14.178 1.00 66.62 98 ALA A C 1
ATOM 745 O O . ALA A 1 98 ? -7.925 -0.059 -13.962 1.00 66.62 98 ALA A O 1
ATOM 746 N N . LEU A 1 99 ? -9.630 0.283 -15.383 1.00 75.69 99 LEU A N 1
ATOM 747 C CA . LEU A 1 99 ? -9.034 -0.466 -16.499 1.00 75.69 99 LEU A CA 1
ATOM 748 C C . LEU A 1 99 ? -7.751 0.171 -17.055 1.00 75.69 99 LEU A C 1
ATOM 750 O O . LEU A 1 99 ? -6.914 -0.544 -17.606 1.00 75.69 99 LEU A O 1
ATOM 754 N N . HIS A 1 100 ? -7.599 1.487 -16.907 1.00 81.62 100 HIS A N 1
ATOM 755 C CA . HIS A 1 100 ? -6.440 2.255 -17.367 1.00 81.62 100 HIS A CA 1
ATOM 756 C C . HIS A 1 100 ? -5.354 2.323 -16.285 1.00 81.62 100 HIS A C 1
ATOM 758 O O . HIS A 1 100 ? -4.168 2.211 -16.588 1.00 81.62 100 HIS A O 1
ATOM 764 N N . TRP A 1 101 ? -5.761 2.427 -15.016 1.00 88.75 101 TRP A N 1
ATOM 765 C CA . TRP A 1 101 ? -4.845 2.467 -13.873 1.00 88.75 101 TRP A CA 1
ATOM 766 C C . TRP A 1 101 ? -4.227 1.104 -13.544 1.00 88.75 101 TRP A C 1
ATOM 768 O O . TRP A 1 101 ? -3.042 1.034 -13.220 1.00 88.75 101 TRP A O 1
ATOM 778 N N . PHE A 1 102 ? -4.989 0.008 -13.653 1.00 90.56 102 PHE A N 1
ATOM 779 C CA . PHE A 1 102 ? -4.524 -1.321 -13.239 1.00 90.56 102 PHE A CA 1
ATOM 780 C C . PHE A 1 102 ? -3.225 -1.782 -13.937 1.00 90.56 102 PHE A C 1
ATOM 782 O O . PHE A 1 102 ? -2.339 -2.258 -13.229 1.00 90.56 102 PHE A O 1
ATOM 789 N N . PRO A 1 103 ? -3.025 -1.601 -15.265 1.00 91.69 103 PRO A N 1
ATOM 790 C CA . PRO A 1 103 ? -1.750 -1.909 -15.915 1.00 91.69 103 PRO A CA 1
ATOM 791 C C . PRO A 1 103 ? -0.548 -1.176 -15.309 1.00 91.69 103 PRO A C 1
ATOM 793 O O . PRO A 1 103 ? 0.486 -1.807 -15.111 1.00 91.69 103 PRO A O 1
ATOM 796 N N . ILE A 1 104 ? -0.672 0.121 -14.984 1.00 93.19 104 ILE A N 1
ATOM 797 C CA . ILE A 1 104 ? 0.418 0.895 -14.361 1.00 93.19 104 ILE A CA 1
ATOM 798 C C . ILE A 1 104 ? 0.688 0.391 -12.942 1.00 93.19 104 ILE A C 1
ATOM 800 O O . ILE A 1 104 ? 1.838 0.136 -12.594 1.00 93.19 104 ILE A O 1
ATOM 804 N N . LEU A 1 105 ? -0.362 0.233 -12.131 1.00 95.31 105 LEU A N 1
ATOM 805 C CA . LEU A 1 105 ? -0.241 -0.185 -10.732 1.00 95.31 105 LEU A CA 1
ATOM 806 C C . LEU A 1 105 ? 0.397 -1.580 -10.617 1.00 95.31 105 LEU A C 1
ATOM 808 O O . LEU A 1 105 ? 1.326 -1.757 -9.833 1.00 95.31 105 LEU A O 1
ATOM 812 N N . HIS A 1 106 ? -0.030 -2.531 -11.452 1.00 94.38 106 HIS A N 1
ATOM 813 C CA . HIS A 1 106 ? 0.592 -3.854 -11.564 1.00 94.38 106 HIS A CA 1
ATOM 814 C C . HIS A 1 106 ? 2.029 -3.771 -12.111 1.00 94.38 106 HIS A C 1
ATOM 816 O O . HIS A 1 106 ? 2.934 -4.417 -11.595 1.00 94.38 106 HIS A O 1
ATOM 822 N N . GLY A 1 107 ? 2.284 -2.919 -13.110 1.00 94.69 107 GLY A N 1
ATOM 823 C CA . GLY A 1 107 ? 3.632 -2.701 -13.638 1.00 94.69 107 GLY A CA 1
ATOM 824 C C . GLY A 1 107 ? 4.619 -2.175 -12.590 1.00 94.69 107 GLY A C 1
ATOM 825 O O . GLY A 1 107 ? 5.769 -2.608 -12.560 1.00 94.69 107 GLY A O 1
ATOM 826 N N . LEU A 1 108 ? 4.176 -1.285 -11.699 1.00 96.69 108 LEU A N 1
ATOM 827 C CA . LEU A 1 108 ? 4.970 -0.813 -10.563 1.00 96.69 108 LEU A CA 1
ATOM 828 C C . LEU A 1 108 ? 5.150 -1.895 -9.496 1.00 96.69 108 LEU A C 1
ATOM 830 O O . LEU A 1 108 ? 6.257 -2.058 -8.994 1.00 96.69 108 LEU A O 1
ATOM 834 N N . GLU A 1 109 ? 4.103 -2.653 -9.174 1.00 96.50 109 GLU A N 1
ATOM 835 C CA . GLU A 1 109 ? 4.166 -3.783 -8.240 1.00 96.50 109 GLU A CA 1
ATOM 836 C C . GLU A 1 109 ? 5.204 -4.830 -8.685 1.00 96.50 109 GLU A C 1
ATOM 838 O O . GLU A 1 109 ? 6.121 -5.129 -7.921 1.00 96.50 109 GLU A O 1
ATOM 843 N N . VAL A 1 110 ? 5.206 -5.230 -9.960 1.00 94.94 110 VAL A N 1
ATOM 844 C CA . VAL A 1 110 ? 6.233 -6.108 -10.556 1.00 94.94 110 VAL A CA 1
ATOM 845 C C . VAL A 1 110 ? 7.664 -5.551 -10.402 1.00 94.94 110 VAL A C 1
ATOM 847 O O . VAL A 1 110 ? 8.632 -6.312 -10.301 1.00 94.94 110 VAL A O 1
ATOM 850 N N . LEU A 1 111 ? 7.837 -4.225 -10.351 1.00 95.31 111 LEU A N 1
ATOM 851 C CA . LEU A 1 111 ? 9.140 -3.568 -10.166 1.00 95.31 111 LEU A CA 1
ATOM 852 C C . LEU A 1 111 ? 9.580 -3.464 -8.696 1.00 95.31 111 LEU A C 1
ATOM 854 O O . LEU A 1 111 ? 10.776 -3.303 -8.432 1.00 95.31 111 LEU A O 1
ATOM 858 N N . VAL A 1 112 ? 8.675 -3.666 -7.732 1.00 95.69 112 VAL A N 1
ATOM 859 C CA . VAL A 1 112 ? 9.024 -3.845 -6.307 1.00 95.69 112 VAL A CA 1
ATOM 860 C C . VAL A 1 112 ? 9.872 -5.107 -6.094 1.00 95.69 112 VAL A C 1
ATOM 862 O O . VAL A 1 112 ? 10.619 -5.190 -5.119 1.00 95.69 112 VAL A O 1
ATOM 865 N N . PHE A 1 113 ? 9.849 -6.053 -7.035 1.00 93.25 113 PHE A N 1
ATOM 866 C CA . PHE A 1 113 ? 10.627 -7.292 -6.994 1.00 93.25 113 PHE A CA 1
ATOM 867 C C . PHE A 1 113 ? 11.976 -7.227 -7.740 1.00 93.25 113 PHE A C 1
ATOM 869 O O . PHE A 1 113 ? 12.684 -8.235 -7.814 1.00 93.25 113 PHE A O 1
ATOM 876 N N . ASP A 1 114 ? 12.392 -6.061 -8.261 1.00 92.50 114 ASP A N 1
ATOM 877 C CA . ASP A 1 114 ? 13.681 -5.933 -8.957 1.00 92.50 114 ASP A CA 1
ATOM 878 C C . ASP A 1 114 ? 14.882 -6.246 -8.039 1.00 92.50 114 ASP A C 1
ATOM 880 O O . ASP A 1 114 ? 14.934 -5.902 -6.855 1.00 92.50 114 ASP A O 1
ATOM 884 N N . SER A 1 115 ? 15.920 -6.857 -8.607 1.00 88.62 115 SER A N 1
ATOM 885 C CA . SER A 1 115 ? 17.214 -7.078 -7.945 1.00 88.62 115 SER A CA 1
ATOM 886 C C . SER A 1 115 ? 17.853 -5.814 -7.347 1.00 88.62 115 SER A C 1
ATOM 888 O O . SER A 1 115 ? 18.546 -5.910 -6.338 1.00 88.62 115 SER A O 1
ATOM 890 N N . ARG A 1 116 ? 17.634 -4.635 -7.937 1.00 89.06 116 ARG A N 1
ATOM 891 C CA . ARG A 1 116 ? 18.278 -3.367 -7.573 1.00 89.06 116 ARG A CA 1
ATOM 892 C C . ARG A 1 116 ? 17.415 -2.582 -6.595 1.00 89.06 116 ARG A C 1
ATOM 894 O O . ARG A 1 116 ? 16.271 -2.246 -6.890 1.00 89.06 116 ARG A O 1
ATOM 901 N N . ARG A 1 117 ? 18.006 -2.229 -5.452 1.00 90.94 117 ARG A N 1
ATOM 902 C CA . ARG A 1 117 ? 17.341 -1.489 -4.372 1.00 90.94 117 ARG A CA 1
ATOM 903 C C . ARG A 1 117 ? 16.685 -0.191 -4.848 1.00 90.94 117 ARG A C 1
ATOM 905 O O . ARG A 1 117 ? 15.551 0.062 -4.466 1.00 90.94 117 ARG A O 1
ATOM 912 N N . ASP A 1 118 ? 17.362 0.584 -5.689 1.00 91.88 118 ASP A N 1
ATOM 913 C CA . ASP A 1 118 ? 16.879 1.903 -6.119 1.00 91.88 118 ASP A CA 1
ATOM 914 C C . ASP A 1 118 ? 15.604 1.799 -6.973 1.00 91.88 118 ASP A C 1
ATOM 916 O O . ASP A 1 118 ? 14.665 2.571 -6.782 1.00 91.88 118 ASP A O 1
ATOM 920 N N . VAL A 1 119 ? 15.526 0.773 -7.835 1.00 93.25 119 VAL A N 1
ATOM 921 C CA . VAL A 1 119 ? 14.322 0.451 -8.619 1.00 93.25 119 VAL A CA 1
ATOM 922 C C . VAL A 1 119 ? 13.182 0.039 -7.686 1.00 93.25 119 VAL A C 1
ATOM 924 O O . VAL A 1 119 ? 12.102 0.615 -7.782 1.00 93.25 119 VAL A O 1
ATOM 927 N N . ARG A 1 120 ? 13.429 -0.869 -6.723 1.00 94.88 120 ARG A N 1
ATOM 928 C CA . ARG A 1 120 ? 12.412 -1.276 -5.731 1.00 94.88 120 ARG A CA 1
ATOM 929 C C . ARG A 1 120 ? 11.882 -0.092 -4.924 1.00 94.88 120 ARG A C 1
ATOM 931 O O . ARG A 1 120 ? 10.676 0.039 -4.744 1.00 94.88 120 ARG A O 1
ATOM 938 N N . THR A 1 121 ? 12.773 0.768 -4.426 1.00 94.75 121 THR A N 1
ATOM 939 C CA . THR A 1 121 ? 12.397 1.948 -3.635 1.00 94.75 121 THR A CA 1
ATOM 940 C C . THR A 1 121 ? 11.573 2.921 -4.475 1.00 94.75 121 THR A C 1
ATOM 942 O O . THR A 1 121 ? 10.491 3.311 -4.047 1.00 94.75 121 THR A O 1
ATOM 945 N N . SER A 1 122 ? 12.014 3.231 -5.700 1.00 96.00 122 SER A N 1
ATOM 946 C CA . SER A 1 122 ? 11.259 4.098 -6.608 1.00 96.00 122 SER A CA 1
ATOM 947 C C . SER A 1 122 ? 9.897 3.506 -6.994 1.00 96.00 122 SER A C 1
ATOM 949 O O . SER A 1 122 ? 8.929 4.254 -7.101 1.00 96.00 122 SER A O 1
ATOM 951 N N . ALA A 1 123 ? 9.796 2.183 -7.154 1.00 97.12 123 ALA A N 1
ATOM 952 C CA . ALA A 1 123 ? 8.544 1.495 -7.460 1.00 97.12 123 ALA A CA 1
ATOM 953 C C . ALA A 1 123 ? 7.543 1.565 -6.301 1.00 97.12 123 ALA A C 1
ATOM 955 O O . ALA A 1 123 ? 6.389 1.922 -6.526 1.00 97.12 123 ALA A O 1
ATOM 956 N N . ILE A 1 124 ? 7.990 1.317 -5.062 1.00 97.62 124 ILE A N 1
ATOM 957 C CA . ILE A 1 124 ? 7.161 1.483 -3.858 1.00 97.62 124 ILE A CA 1
ATOM 958 C C . ILE A 1 124 ? 6.678 2.933 -3.744 1.00 97.62 124 ILE A C 1
ATOM 960 O O . ILE A 1 124 ? 5.477 3.162 -3.604 1.00 97.62 124 ILE A O 1
ATOM 964 N N . ASP A 1 125 ? 7.580 3.917 -3.818 1.00 97.25 125 ASP A N 1
ATOM 965 C CA . ASP A 1 125 ? 7.186 5.317 -3.643 1.00 97.25 125 ASP A CA 1
ATOM 966 C C . ASP A 1 125 ? 6.192 5.761 -4.727 1.00 97.25 125 ASP A C 1
ATOM 968 O O . ASP A 1 125 ? 5.129 6.271 -4.375 1.00 97.25 125 ASP A O 1
ATOM 972 N N . LYS A 1 126 ? 6.448 5.463 -6.012 1.00 96.88 126 LYS A N 1
ATOM 973 C CA . LYS A 1 126 ? 5.521 5.787 -7.113 1.00 96.88 126 LYS A CA 1
ATOM 974 C C . LYS A 1 126 ? 4.175 5.076 -6.998 1.00 96.88 126 LYS A C 1
ATOM 976 O O . LYS A 1 126 ? 3.148 5.697 -7.257 1.00 96.88 126 LYS A O 1
ATOM 981 N N . LEU A 1 127 ? 4.153 3.804 -6.592 1.00 97.69 127 LEU A N 1
ATOM 982 C CA . LEU A 1 127 ? 2.912 3.045 -6.418 1.00 97.69 127 LEU A CA 1
ATOM 983 C C . LEU A 1 127 ? 2.027 3.690 -5.345 1.00 97.69 127 LEU A C 1
ATOM 985 O O . LEU A 1 127 ? 0.868 4.013 -5.602 1.00 97.69 127 LEU A O 1
ATOM 989 N N . PHE A 1 128 ? 2.575 3.928 -4.153 1.00 97.50 128 PHE A N 1
ATOM 990 C CA . PHE A 1 128 ? 1.808 4.502 -3.046 1.00 97.50 128 PHE A CA 1
ATOM 991 C C . PHE A 1 128 ? 1.523 6.004 -3.223 1.00 97.50 128 PHE A C 1
ATOM 993 O O . PHE A 1 128 ? 0.517 6.487 -2.702 1.00 97.50 128 PHE A O 1
ATOM 1000 N N . GLU A 1 129 ? 2.346 6.745 -3.970 1.00 96.06 129 GLU A N 1
ATOM 1001 C CA . GLU A 1 129 ? 2.066 8.129 -4.375 1.00 96.06 129 GLU A CA 1
ATOM 1002 C C . GLU A 1 129 ? 0.922 8.201 -5.394 1.00 96.06 129 GLU A C 1
ATOM 1004 O O . GLU A 1 129 ? -0.033 8.944 -5.170 1.00 96.06 129 GLU A O 1
ATOM 1009 N N . CYS A 1 130 ? 0.944 7.364 -6.438 1.00 94.50 130 CYS A N 1
ATOM 1010 C CA . CYS A 1 130 ? -0.155 7.227 -7.398 1.00 94.50 130 CYS A CA 1
ATOM 1011 C C . CYS A 1 130 ? -1.475 6.916 -6.679 1.00 94.50 130 CYS A C 1
ATOM 1013 O O . CYS A 1 130 ? -2.467 7.623 -6.862 1.00 94.50 130 CYS A O 1
ATOM 1015 N N . LEU A 1 131 ? -1.474 5.907 -5.799 1.00 94.88 131 LEU A N 1
ATOM 1016 C CA . LEU A 1 131 ? -2.647 5.542 -5.003 1.00 94.88 131 LEU A CA 1
ATOM 1017 C C . LEU A 1 131 ? -3.096 6.660 -4.056 1.00 94.88 131 LEU A C 1
ATOM 1019 O O . LEU A 1 131 ? -4.293 6.848 -3.884 1.00 94.88 131 LEU A O 1
ATOM 1023 N N . SER A 1 132 ? -2.176 7.412 -3.444 1.00 94.94 132 SER A N 1
ATOM 1024 C CA . SER A 1 132 ? -2.527 8.512 -2.532 1.00 94.94 132 SER A CA 1
ATOM 1025 C C . SER A 1 132 ? -3.130 9.719 -3.253 1.00 94.94 132 SER A C 1
ATOM 1027 O O . SER A 1 132 ? -3.936 10.435 -2.648 1.00 94.94 132 SER A O 1
ATOM 1029 N N . SER A 1 133 ? -2.711 9.968 -4.494 1.00 92.75 133 SER A N 1
ATOM 1030 C CA . SER A 1 133 ? -3.140 11.114 -5.299 1.00 92.75 133 SER A CA 1
ATOM 1031 C C . SER A 1 133 ? -4.473 10.851 -5.999 1.00 92.75 133 SER A C 1
ATOM 1033 O O . SER A 1 133 ? -5.372 11.674 -5.898 1.00 92.75 133 SER A O 1
ATOM 1035 N N . GLN A 1 134 ? -4.626 9.679 -6.624 1.00 90.81 134 GLN A N 1
ATOM 1036 C CA . GLN A 1 134 ? -5.770 9.325 -7.483 1.00 90.81 134 GLN A CA 1
ATOM 1037 C C . GLN A 1 134 ? -6.925 8.636 -6.732 1.00 90.81 134 GLN A C 1
ATOM 1039 O O . GLN A 1 134 ? -7.911 8.210 -7.327 1.00 90.81 134 GLN A O 1
ATOM 1044 N N . ILE A 1 135 ? -6.818 8.494 -5.405 1.00 91.62 135 ILE A N 1
ATOM 1045 C CA . ILE A 1 135 ? -7.803 7.758 -4.594 1.00 91.62 135 ILE A CA 1
ATOM 1046 C C . ILE A 1 135 ? -9.215 8.347 -4.662 1.00 91.62 135 ILE A C 1
ATOM 1048 O O . ILE A 1 135 ? -10.180 7.655 -4.332 1.00 91.62 135 ILE A O 1
ATOM 1052 N N . ASP A 1 136 ? -9.337 9.634 -5.010 1.00 90.19 136 ASP A N 1
ATOM 1053 C CA . ASP A 1 136 ? -10.636 10.291 -5.058 1.00 90.19 136 ASP A CA 1
ATOM 1054 C C . ASP A 1 136 ? -11.438 9.924 -6.302 1.00 90.19 136 ASP A C 1
ATOM 1056 O O . ASP A 1 136 ? -12.667 9.826 -6.217 1.00 90.19 136 ASP A O 1
ATOM 1060 N N . ASP A 1 137 ? -10.732 9.637 -7.392 1.00 87.19 137 ASP A N 1
ATOM 1061 C CA . ASP A 1 137 ? -11.257 9.248 -8.699 1.00 87.19 137 ASP A CA 1
ATOM 1062 C C . ASP A 1 137 ? -11.618 7.753 -8.760 1.00 87.19 137 ASP A C 1
ATOM 1064 O O . ASP A 1 137 ? -12.267 7.290 -9.699 1.00 87.19 137 ASP A O 1
ATOM 1068 N N . PHE A 1 138 ? -11.228 6.984 -7.737 1.00 89.25 138 PHE A N 1
ATOM 1069 C CA . PHE A 1 138 ? -11.559 5.568 -7.593 1.00 89.25 138 PHE A CA 1
ATOM 1070 C C . PHE A 1 138 ? -12.823 5.374 -6.750 1.00 89.25 138 PHE A C 1
ATOM 1072 O O . PHE A 1 138 ? -12.899 5.790 -5.588 1.00 89.25 138 PHE A O 1
ATOM 1079 N N . ASP A 1 139 ? -13.810 4.684 -7.319 1.00 90.69 139 ASP A N 1
ATOM 1080 C CA . ASP A 1 139 ? -14.947 4.170 -6.561 1.00 90.69 139 ASP A CA 1
ATOM 1081 C C . ASP A 1 139 ? -14.542 2.987 -5.660 1.00 90.69 139 ASP A C 1
ATOM 1083 O O . ASP A 1 139 ? -13.422 2.467 -5.714 1.00 90.69 139 ASP A O 1
ATOM 1087 N N . ASN A 1 140 ? -15.455 2.568 -4.782 1.00 92.06 140 ASN A N 1
ATOM 1088 C CA . ASN A 1 140 ? -15.166 1.522 -3.800 1.00 92.06 140 ASN A CA 1
ATOM 1089 C C . ASN A 1 140 ? -14.835 0.170 -4.456 1.00 92.06 140 ASN A C 1
ATOM 1091 O O . ASN A 1 140 ? -14.010 -0.572 -3.922 1.00 92.06 140 ASN A O 1
ATOM 1095 N N . ASP A 1 141 ? -15.436 -0.132 -5.609 1.00 91.12 141 ASP A N 1
ATOM 1096 C CA . ASP A 1 141 ? -15.195 -1.373 -6.349 1.00 91.12 141 ASP A CA 1
ATOM 1097 C C . ASP A 1 141 ? -13.808 -1.355 -7.015 1.00 91.12 141 ASP A C 1
ATOM 1099 O O . ASP A 1 141 ? -13.067 -2.335 -6.923 1.00 91.12 141 ASP A O 1
ATOM 1103 N N . THR A 1 142 ? -13.395 -0.216 -7.585 1.00 91.38 142 THR A N 1
ATOM 1104 C CA . THR A 1 142 ? -12.033 0.013 -8.095 1.00 91.38 142 THR A CA 1
ATOM 1105 C C . THR A 1 142 ? -11.000 -0.100 -6.978 1.00 91.38 142 THR A C 1
ATOM 1107 O O . THR A 1 142 ? -10.001 -0.801 -7.136 1.00 91.38 142 THR A O 1
ATOM 1110 N N . LEU A 1 143 ? -11.241 0.535 -5.826 1.00 93.94 143 LEU A N 1
ATOM 1111 C CA . LEU A 1 143 ? -10.351 0.450 -4.665 1.00 93.94 143 LEU A CA 1
ATOM 1112 C C . LEU A 1 143 ? -10.229 -0.990 -4.150 1.00 93.94 143 LEU A C 1
ATOM 1114 O O . LEU A 1 143 ? -9.119 -1.450 -3.890 1.00 93.94 143 LEU A O 1
ATOM 1118 N N . LEU A 1 144 ? -11.337 -1.731 -4.061 1.00 94.06 144 LEU A N 1
ATOM 1119 C CA . LEU A 1 144 ? -11.327 -3.143 -3.674 1.00 94.06 144 LEU A CA 1
ATOM 1120 C C . LEU A 1 144 ? -10.574 -4.013 -4.697 1.00 94.06 144 LEU A C 1
ATOM 1122 O O . LEU A 1 144 ? -9.812 -4.896 -4.303 1.00 94.06 144 LEU A O 1
ATOM 1126 N N . MET A 1 145 ? -10.733 -3.745 -5.997 1.00 93.19 145 MET A N 1
ATOM 1127 C CA . MET A 1 145 ? -10.001 -4.436 -7.064 1.00 93.19 145 MET A CA 1
ATOM 1128 C C . MET A 1 145 ? -8.493 -4.151 -7.009 1.00 93.19 145 MET A C 1
ATOM 1130 O O . MET A 1 145 ? -7.697 -5.072 -7.167 1.00 93.19 145 MET A O 1
ATOM 1134 N N . ILE A 1 146 ? -8.088 -2.907 -6.740 1.00 94.25 146 ILE A N 1
ATOM 1135 C CA . ILE A 1 146 ? -6.681 -2.523 -6.551 1.00 94.25 146 ILE A CA 1
ATOM 1136 C C . ILE A 1 146 ? -6.093 -3.203 -5.309 1.00 94.25 146 ILE A C 1
ATOM 1138 O O . ILE A 1 146 ? -4.986 -3.740 -5.364 1.00 94.25 146 ILE A O 1
ATOM 1142 N N . PHE A 1 147 ? -6.826 -3.222 -4.193 1.00 94.88 147 PHE A N 1
ATOM 1143 C CA . PHE A 1 147 ? -6.362 -3.885 -2.975 1.00 94.88 147 PHE A CA 1
ATOM 1144 C C . PHE A 1 147 ? -6.179 -5.389 -3.188 1.00 94.88 147 PHE A C 1
ATOM 1146 O O . PHE A 1 147 ? -5.100 -5.904 -2.920 1.00 94.88 147 PHE A O 1
ATOM 1153 N N . ASN A 1 148 ? -7.180 -6.078 -3.737 1.00 94.19 148 ASN A N 1
ATOM 1154 C CA . ASN A 1 148 ? -7.125 -7.528 -3.933 1.00 94.19 148 ASN A CA 1
ATOM 1155 C C . ASN A 1 148 ? -6.215 -7.958 -5.099 1.00 94.19 148 ASN A C 1
ATOM 1157 O O . ASN A 1 148 ? -5.709 -9.075 -5.087 1.00 94.19 148 ASN A O 1
ATOM 1161 N N . GLY A 1 149 ? -6.050 -7.114 -6.123 1.00 93.44 149 GLY A N 1
ATOM 1162 C CA . GLY A 1 149 ? -5.342 -7.448 -7.364 1.00 93.44 149 GLY A CA 1
ATOM 1163 C C . GLY A 1 149 ? -3.931 -6.873 -7.496 1.00 93.44 149 GLY A C 1
ATOM 1164 O O . GLY A 1 149 ? -3.216 -7.293 -8.397 1.00 93.44 149 GLY A O 1
ATOM 1165 N N . VAL A 1 150 ? -3.532 -5.931 -6.632 1.00 95.50 150 VAL A N 1
ATOM 1166 C CA . VAL A 1 150 ? -2.180 -5.339 -6.624 1.00 95.50 150 VAL A CA 1
ATOM 1167 C C . VAL A 1 150 ? -1.573 -5.376 -5.224 1.00 95.50 150 VAL A C 1
ATOM 1169 O O . VAL A 1 150 ? -0.511 -5.958 -5.041 1.00 95.50 150 VAL A O 1
ATOM 1172 N N . LEU A 1 151 ? -2.233 -4.796 -4.212 1.00 96.69 151 LEU A N 1
ATOM 1173 C CA . LEU A 1 151 ? -1.623 -4.684 -2.877 1.00 96.69 151 LEU A CA 1
ATOM 1174 C C . LEU A 1 151 ? -1.522 -6.028 -2.144 1.00 96.69 151 LEU A C 1
ATOM 1176 O O . LEU A 1 151 ? -0.484 -6.296 -1.549 1.00 96.69 151 LEU A O 1
ATOM 1180 N N . SER A 1 152 ? -2.552 -6.876 -2.198 1.00 95.44 152 SER A N 1
ATOM 1181 C CA . SER A 1 152 ? -2.491 -8.226 -1.625 1.00 95.44 152 SER A CA 1
ATOM 1182 C C . SER A 1 152 ? -1.386 -9.071 -2.271 1.00 95.44 152 SER A C 1
ATOM 1184 O O . SER A 1 152 ? -0.479 -9.447 -1.532 1.00 95.44 152 SER A O 1
ATOM 1186 N N . PRO A 1 153 ? -1.345 -9.264 -3.608 1.00 96.19 153 PRO A N 1
ATOM 1187 C CA . PRO A 1 153 ? -0.239 -9.960 -4.269 1.00 96.19 153 PRO A CA 1
ATOM 1188 C C . PRO A 1 153 ? 1.142 -9.385 -3.930 1.00 96.19 153 PRO A C 1
ATOM 1190 O O . PRO A 1 153 ? 2.044 -10.144 -3.589 1.00 96.19 153 PRO A O 1
ATOM 1193 N N . LEU A 1 154 ? 1.292 -8.051 -3.915 1.00 96.38 154 LEU A N 1
ATOM 1194 C CA . LEU A 1 154 ? 2.547 -7.384 -3.548 1.00 96.38 154 LEU A CA 1
ATOM 1195 C C . LEU A 1 154 ? 3.057 -7.819 -2.171 1.00 96.38 154 LEU A C 1
ATOM 1197 O O . LEU A 1 154 ? 4.253 -8.056 -2.015 1.00 96.38 154 LEU A O 1
ATOM 1201 N N . PHE A 1 155 ? 2.185 -7.892 -1.162 1.00 96.69 155 PHE A N 1
ATOM 1202 C CA . PHE A 1 155 ? 2.588 -8.333 0.173 1.00 96.69 155 PHE A CA 1
ATOM 1203 C C . PHE A 1 155 ? 2.726 -9.856 0.256 1.00 96.69 155 PHE A C 1
ATOM 1205 O O . PHE A 1 155 ? 3.699 -10.319 0.844 1.00 96.69 155 PHE A O 1
ATOM 1212 N N . ASP A 1 156 ? 1.833 -10.629 -0.359 1.00 95.62 156 ASP A N 1
ATOM 1213 C CA . ASP A 1 156 ? 1.868 -12.096 -0.331 1.00 95.62 156 ASP A CA 1
ATOM 1214 C C . ASP A 1 156 ? 3.160 -12.641 -0.974 1.00 95.62 156 ASP A C 1
ATOM 1216 O O . ASP A 1 156 ? 3.891 -13.408 -0.339 1.00 95.62 156 ASP A O 1
ATOM 1220 N N . ASP A 1 157 ? 3.522 -12.170 -2.174 1.00 94.31 157 ASP A N 1
ATOM 1221 C CA . ASP A 1 157 ? 4.763 -12.556 -2.861 1.00 94.31 157 ASP A CA 1
ATOM 1222 C C . ASP A 1 157 ? 6.008 -12.038 -2.124 1.00 94.31 157 ASP A C 1
ATOM 1224 O O . ASP A 1 157 ? 7.032 -12.726 -2.033 1.00 94.31 157 ASP A O 1
ATOM 1228 N N . MET A 1 158 ? 5.933 -10.844 -1.528 1.00 94.38 158 MET A N 1
ATOM 1229 C CA . MET A 1 158 ? 7.018 -10.288 -0.716 1.00 94.38 158 MET A CA 1
ATOM 1230 C C . MET A 1 158 ? 7.269 -11.113 0.547 1.00 94.38 158 MET A C 1
ATOM 1232 O O . MET A 1 158 ? 8.425 -11.386 0.869 1.00 94.38 158 MET A O 1
ATOM 1236 N N . LEU A 1 159 ? 6.217 -11.540 1.247 1.00 94.12 159 LEU A N 1
ATOM 1237 C CA . LEU A 1 159 ? 6.316 -12.425 2.405 1.00 94.12 159 LEU A CA 1
ATOM 1238 C C . LEU A 1 159 ? 6.834 -13.809 1.988 1.00 94.12 159 LEU A C 1
ATOM 1240 O O . LEU A 1 159 ? 7.766 -14.320 2.613 1.00 94.12 159 LEU A O 1
ATOM 1244 N N . HIS A 1 160 ? 6.329 -14.369 0.885 1.00 93.31 160 HIS A N 1
ATOM 1245 C CA . HIS A 1 160 ? 6.786 -15.647 0.335 1.00 93.31 160 HIS A CA 1
ATOM 1246 C C . HIS A 1 160 ? 8.281 -15.642 -0.039 1.00 93.31 160 HIS A C 1
ATOM 1248 O O . HIS A 1 160 ? 8.975 -16.630 0.195 1.00 93.31 160 HIS A O 1
ATOM 1254 N N . LEU A 1 161 ? 8.813 -14.534 -0.571 1.00 91.12 161 LEU A N 1
ATOM 1255 C CA . LEU A 1 161 ? 10.246 -14.367 -0.867 1.00 91.12 161 LEU A CA 1
ATOM 1256 C C . LEU A 1 161 ? 11.118 -14.119 0.378 1.00 91.12 161 LEU A C 1
ATOM 1258 O O . LEU A 1 161 ? 12.346 -14.252 0.309 1.00 91.12 161 LEU A O 1
ATOM 1262 N N . LEU A 1 162 ? 10.505 -13.744 1.504 1.00 90.62 162 LEU A N 1
ATOM 1263 C CA . LEU A 1 162 ? 11.167 -13.538 2.795 1.00 90.62 162 LEU A CA 1
ATOM 1264 C C . LEU A 1 162 ? 11.120 -14.777 3.703 1.00 90.62 162 LEU A C 1
ATOM 1266 O O . LEU A 1 162 ? 11.880 -14.832 4.672 1.00 90.62 162 LEU A O 1
ATOM 1270 N N . THR A 1 163 ? 10.302 -15.782 3.372 1.00 89.62 163 THR A N 1
ATOM 1271 C CA . THR A 1 163 ? 10.347 -17.125 3.972 1.00 89.62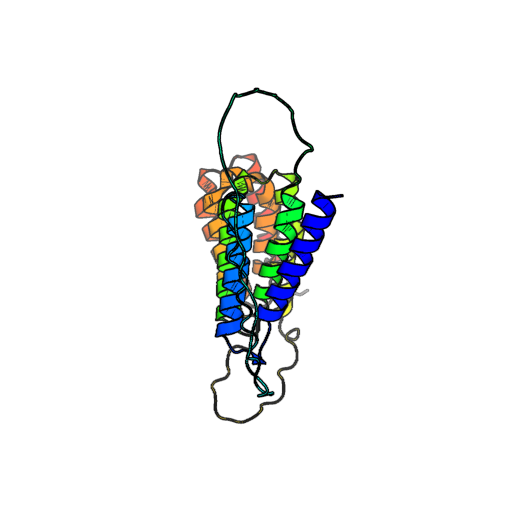 163 THR A CA 1
ATOM 1272 C C . THR A 1 163 ? 11.737 -17.755 3.784 1.00 89.62 163 THR A C 1
ATOM 1274 O O . THR A 1 163 ? 12.221 -17.875 2.649 1.00 89.62 163 THR A O 1
ATOM 1277 N N . PRO A 1 164 ? 12.423 -18.174 4.868 1.00 80.94 164 PRO A N 1
ATOM 1278 C CA . PRO A 1 164 ? 13.701 -18.868 4.779 1.00 80.94 164 PRO A CA 1
ATOM 1279 C C . PRO A 1 164 ? 13.589 -20.145 3.935 1.00 80.94 164 PRO A C 1
ATOM 1281 O O . PRO A 1 164 ? 12.799 -21.034 4.222 1.00 80.94 164 PRO A O 1
ATOM 1284 N N . GLY A 1 165 ? 14.413 -20.245 2.890 1.00 77.06 165 GLY A N 1
ATOM 1285 C CA . GLY A 1 165 ? 14.415 -21.379 1.955 1.00 77.06 165 GLY A CA 1
ATOM 1286 C C . GLY A 1 165 ? 13.674 -21.132 0.636 1.00 77.06 165 GLY A C 1
ATOM 1287 O O . GLY A 1 165 ? 14.031 -21.759 -0.356 1.00 77.06 165 GLY A O 1
ATOM 1288 N N . ASN A 1 166 ? 12.753 -20.163 0.574 1.00 78.94 166 ASN A N 1
ATOM 1289 C CA . ASN A 1 166 ? 12.051 -19.796 -0.668 1.00 78.94 166 ASN A CA 1
ATOM 1290 C C . ASN A 1 166 ? 12.830 -18.822 -1.562 1.00 78.94 166 ASN A C 1
ATOM 1292 O O . ASN A 1 166 ? 12.463 -18.595 -2.717 1.00 78.94 166 ASN A O 1
ATOM 1296 N N . ARG A 1 167 ? 13.920 -18.234 -1.055 1.00 65.88 167 ARG A N 1
ATOM 1297 C CA . ARG A 1 167 ? 14.798 -17.382 -1.861 1.00 65.88 167 ARG A CA 1
ATOM 1298 C C . ARG A 1 167 ? 15.402 -18.213 -3.007 1.00 65.88 167 ARG A C 1
ATOM 1300 O O . ARG A 1 167 ? 16.016 -19.242 -2.718 1.00 65.88 167 ARG A O 1
ATOM 1307 N N . PRO A 1 168 ? 15.305 -17.771 -4.278 1.00 62.66 168 PRO A N 1
ATOM 1308 C CA . PRO A 1 168 ? 15.921 -18.484 -5.392 1.00 62.66 168 PRO A CA 1
ATOM 1309 C C . PRO A 1 168 ? 17.424 -18.674 -5.138 1.00 62.66 168 PRO A C 1
ATOM 1311 O O . PRO A 1 168 ? 18.062 -17.774 -4.576 1.00 62.66 168 PRO A O 1
ATOM 1314 N N . PRO A 1 169 ? 18.006 -19.826 -5.525 1.00 54.75 169 PRO A N 1
ATOM 1315 C CA . PRO A 1 169 ? 19.405 -20.117 -5.254 1.00 54.75 169 PRO A CA 1
ATOM 1316 C C . PRO A 1 169 ? 20.276 -19.011 -5.844 1.00 54.75 169 PRO A C 1
ATOM 1318 O O . PRO A 1 169 ? 20.209 -18.725 -7.041 1.00 54.75 169 PRO A O 1
ATOM 1321 N N . ALA A 1 170 ? 21.084 -18.380 -4.990 1.00 53.06 170 ALA A N 1
ATOM 1322 C CA . ALA A 1 170 ? 22.017 -17.357 -5.429 1.00 53.06 170 ALA A CA 1
ATOM 1323 C C . ALA A 1 170 ? 22.904 -17.943 -6.534 1.00 53.06 170 ALA A C 1
ATOM 1325 O O . ALA A 1 170 ? 23.521 -18.996 -6.347 1.00 53.06 170 ALA A O 1
ATOM 1326 N N . THR A 1 171 ? 22.965 -17.262 -7.680 1.00 48.50 171 THR A N 1
ATOM 1327 C CA . THR A 1 171 ? 23.904 -17.608 -8.751 1.00 48.50 171 THR A CA 1
ATOM 1328 C C . THR A 1 171 ? 25.309 -17.736 -8.158 1.00 48.50 171 THR A C 1
ATOM 1330 O O . THR A 1 171 ? 25.676 -16.890 -7.333 1.00 48.50 171 THR A O 1
ATOM 1333 N N . PRO A 1 172 ? 26.088 -18.769 -8.532 1.00 40.19 172 PRO A N 1
ATOM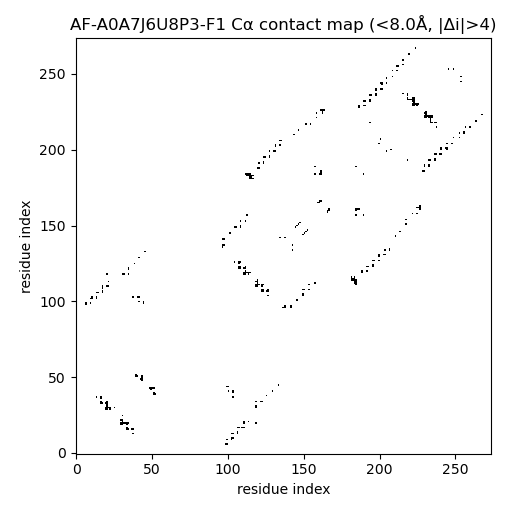 1334 C CA . PRO A 1 172 ? 27.384 -19.032 -7.916 1.00 40.19 172 PRO A CA 1
ATOM 1335 C C . PRO A 1 172 ? 28.289 -17.794 -8.004 1.00 40.19 172 PRO A C 1
ATOM 1337 O O . PRO A 1 172 ? 28.174 -17.029 -8.965 1.00 40.19 172 PRO A O 1
ATOM 1340 N N . PRO A 1 173 ? 29.170 -17.571 -7.013 1.00 43.41 173 PRO A N 1
ATOM 1341 C CA . PRO A 1 173 ? 29.887 -16.312 -6.867 1.00 43.41 173 PRO A CA 1
ATOM 1342 C C . PRO A 1 173 ? 30.889 -16.110 -8.007 1.00 43.41 173 PRO A C 1
ATOM 1344 O O . PRO A 1 173 ? 32.035 -16.561 -7.940 1.00 43.41 173 PRO A O 1
ATOM 1347 N N . ALA A 1 174 ? 30.451 -15.385 -9.035 1.00 42.84 174 ALA A N 1
ATOM 1348 C CA . ALA A 1 174 ? 31.319 -14.783 -10.027 1.00 42.84 174 ALA A CA 1
ATOM 1349 C C . ALA A 1 174 ? 32.155 -13.689 -9.345 1.00 42.84 174 ALA A C 1
ATOM 1351 O O . ALA A 1 174 ? 31.728 -12.549 -9.204 1.00 42.84 174 ALA A O 1
ATOM 1352 N N . GLU A 1 175 ? 33.347 -14.106 -8.924 1.00 39.66 175 GLU A N 1
ATOM 1353 C CA . GLU A 1 175 ? 34.533 -13.286 -8.673 1.00 39.66 175 GLU A CA 1
ATOM 1354 C C . GLU A 1 175 ? 34.483 -12.330 -7.460 1.00 39.66 175 GLU A C 1
ATOM 1356 O O . GLU A 1 175 ? 33.698 -11.392 -7.337 1.00 39.66 175 GLU A O 1
ATOM 1361 N N . LYS A 1 176 ? 35.404 -12.577 -6.520 1.00 44.28 176 LYS A N 1
ATOM 1362 C CA . LYS A 1 176 ? 35.604 -11.768 -5.311 1.00 44.28 176 LYS A CA 1
ATOM 1363 C C . LYS A 1 176 ? 36.086 -10.364 -5.699 1.00 44.28 176 LYS A C 1
ATOM 1365 O O . LYS A 1 176 ? 37.259 -10.205 -6.025 1.00 44.28 176 LYS A O 1
ATOM 1370 N N . GLY A 1 177 ? 35.226 -9.350 -5.604 1.00 36.62 177 GLY A N 1
ATOM 1371 C CA . GLY A 1 177 ? 35.626 -7.967 -5.908 1.00 36.62 177 GLY A CA 1
ATOM 1372 C C . GLY A 1 177 ? 34.646 -6.872 -5.487 1.00 36.62 177 GLY A C 1
ATOM 1373 O O . GLY A 1 177 ? 35.085 -5.798 -5.085 1.00 36.62 177 GLY A O 1
ATOM 1374 N N . ALA A 1 178 ? 33.340 -7.138 -5.512 1.00 36.00 178 ALA A N 1
ATOM 1375 C CA . ALA A 1 178 ? 32.316 -6.218 -5.018 1.00 36.00 178 ALA A CA 1
ATOM 1376 C C . ALA A 1 178 ? 31.652 -6.766 -3.747 1.00 36.00 178 ALA A C 1
ATOM 1378 O O . ALA A 1 178 ? 31.610 -7.980 -3.531 1.00 36.00 178 ALA A O 1
ATOM 1379 N N . ALA A 1 179 ? 31.134 -5.866 -2.906 1.00 38.75 179 ALA A N 1
ATOM 1380 C CA . ALA A 1 179 ? 30.333 -6.238 -1.743 1.00 38.75 179 ALA A CA 1
ATOM 1381 C C . ALA A 1 179 ? 29.158 -7.144 -2.154 1.00 38.75 179 ALA A C 1
ATOM 1383 O O . ALA A 1 179 ? 28.710 -7.111 -3.299 1.00 38.75 179 ALA A O 1
ATOM 1384 N N . THR A 1 180 ? 28.642 -7.932 -1.209 1.00 40.53 180 THR A N 1
ATOM 1385 C CA . THR A 1 180 ? 27.431 -8.747 -1.377 1.00 40.53 180 THR A CA 1
ATOM 1386 C C . THR A 1 180 ? 26.212 -7.844 -1.586 1.00 40.53 180 THR A C 1
ATOM 1388 O O . THR A 1 180 ? 25.458 -7.573 -0.651 1.00 40.53 180 THR A O 1
ATOM 1391 N N . THR A 1 181 ? 26.062 -7.320 -2.802 1.00 45.97 181 THR A N 1
ATOM 1392 C CA . THR A 1 181 ? 25.003 -6.388 -3.181 1.00 45.97 181 THR A CA 1
ATOM 1393 C C . THR A 1 181 ? 23.669 -7.105 -3.101 1.00 45.97 181 THR A C 1
ATOM 1395 O O . THR A 1 181 ? 23.521 -8.190 -3.657 1.00 45.97 181 THR A O 1
ATOM 1398 N N . ASP A 1 182 ? 22.733 -6.493 -2.383 1.00 53.03 182 ASP A N 1
ATOM 1399 C CA . ASP A 1 182 ? 21.452 -7.050 -1.954 1.00 53.03 182 ASP A CA 1
ATOM 1400 C C . ASP A 1 182 ? 20.609 -7.622 -3.113 1.00 53.03 182 ASP A C 1
ATOM 1402 O O . ASP A 1 182 ? 19.845 -6.899 -3.753 1.00 53.03 182 ASP A O 1
ATOM 1406 N N . GLN A 1 183 ? 20.776 -8.918 -3.410 1.00 62.75 183 GLN A N 1
ATOM 1407 C CA . GLN A 1 183 ? 20.117 -9.588 -4.536 1.00 62.75 183 GLN A CA 1
ATOM 1408 C C . GLN A 1 183 ? 18.637 -9.854 -4.220 1.00 62.75 183 GLN A C 1
ATOM 1410 O O . GLN A 1 183 ? 18.269 -10.936 -3.759 1.00 62.75 183 GLN A O 1
ATOM 1415 N N . GLY A 1 184 ? 17.793 -8.865 -4.518 1.00 78.94 184 GLY A N 1
ATOM 1416 C CA . GLY A 1 184 ? 16.334 -8.966 -4.441 1.00 78.94 184 GLY A CA 1
ATOM 1417 C C . GLY A 1 184 ? 15.725 -8.457 -3.133 1.00 78.94 184 GLY A C 1
ATOM 1418 O O . GLY A 1 184 ? 16.303 -7.635 -2.426 1.00 78.94 184 GLY A O 1
ATOM 1419 N N . VAL A 1 185 ? 14.503 -8.907 -2.853 1.00 87.00 185 VAL A N 1
ATOM 1420 C CA . VAL A 1 185 ? 13.663 -8.419 -1.750 1.00 87.00 185 VAL A CA 1
ATOM 1421 C C . VAL A 1 185 ? 14.266 -8.739 -0.375 1.00 87.00 185 VAL A C 1
ATOM 1423 O O . VAL A 1 185 ? 14.739 -9.847 -0.106 1.00 87.00 185 VAL A O 1
ATOM 1426 N N . THR A 1 186 ? 14.206 -7.755 0.527 1.00 91.38 186 THR A N 1
ATOM 1427 C CA . THR A 1 186 ? 14.641 -7.875 1.927 1.00 91.38 186 THR A CA 1
ATOM 1428 C C . THR A 1 186 ? 13.601 -7.360 2.911 1.00 91.38 186 THR A C 1
ATOM 1430 O O . THR A 1 186 ? 12.686 -6.627 2.545 1.00 91.38 186 THR A O 1
ATOM 1433 N N . SER A 1 187 ? 13.790 -7.668 4.198 1.00 91.44 187 SER A N 1
ATOM 1434 C CA . SER A 1 187 ? 13.033 -7.055 5.296 1.00 91.44 187 SER A CA 1
ATOM 1435 C C . SER A 1 187 ? 13.059 -5.520 5.248 1.00 91.44 187 SER A C 1
ATOM 1437 O O . SER A 1 187 ? 12.085 -4.889 5.632 1.00 91.44 187 SER A O 1
ATOM 1439 N N . SER A 1 188 ? 14.113 -4.901 4.696 1.00 92.56 188 SER A N 1
ATOM 1440 C CA . SER A 1 188 ? 14.134 -3.450 4.449 1.00 92.56 188 SER A CA 1
ATOM 1441 C C . SER A 1 188 ? 13.131 -3.000 3.374 1.00 92.56 188 SER A C 1
ATOM 1443 O O . SER A 1 188 ? 12.524 -1.945 3.512 1.00 92.56 188 SER A O 1
ATOM 1445 N N . THR A 1 189 ? 12.902 -3.825 2.344 1.00 94.31 189 THR A N 1
ATOM 1446 C CA . THR A 1 189 ? 11.884 -3.589 1.301 1.00 94.31 189 THR A CA 1
ATOM 1447 C C . THR A 1 189 ? 10.474 -3.754 1.882 1.00 94.31 189 THR A C 1
ATOM 1449 O O . THR A 1 189 ? 9.621 -2.903 1.646 1.00 94.31 189 THR A O 1
ATOM 1452 N N . CYS A 1 190 ? 10.266 -4.770 2.730 1.00 96.44 190 CYS A N 1
ATOM 1453 C CA . CYS A 1 190 ? 9.032 -4.944 3.505 1.00 96.44 190 CYS A CA 1
ATOM 1454 C C . CYS A 1 190 ? 8.752 -3.750 4.425 1.00 96.44 190 CYS A C 1
ATOM 1456 O O . CYS A 1 190 ? 7.667 -3.179 4.362 1.00 96.44 190 CYS A O 1
ATOM 1458 N N . LEU A 1 191 ? 9.745 -3.280 5.190 1.00 96.88 191 LEU A N 1
ATOM 1459 C CA . LEU A 1 191 ? 9.601 -2.076 6.013 1.00 96.88 191 LEU A CA 1
ATOM 1460 C C . LEU A 1 191 ? 9.177 -0.861 5.177 1.00 96.88 191 LEU A C 1
ATOM 1462 O O . LEU A 1 191 ? 8.272 -0.142 5.591 1.00 96.88 191 LEU A O 1
ATOM 1466 N N . SER A 1 192 ? 9.777 -0.640 4.003 1.00 97.00 192 SER A N 1
ATOM 1467 C CA . SER A 1 192 ? 9.380 0.447 3.100 1.00 97.00 192 SER A CA 1
ATOM 1468 C C . SER A 1 192 ? 7.937 0.306 2.604 1.00 97.00 192 SER A C 1
ATOM 1470 O O . SER A 1 192 ? 7.176 1.265 2.712 1.00 97.00 192 SER A O 1
ATOM 1472 N N . ALA A 1 193 ? 7.539 -0.871 2.109 1.00 97.69 193 ALA A N 1
ATOM 1473 C CA . ALA A 1 193 ? 6.195 -1.111 1.577 1.00 97.69 193 ALA A CA 1
ATOM 1474 C C . ALA A 1 193 ? 5.110 -1.003 2.660 1.00 97.69 193 ALA A C 1
ATOM 1476 O O . ALA A 1 193 ? 4.115 -0.302 2.479 1.00 97.69 193 ALA A O 1
ATOM 1477 N N . VAL A 1 194 ? 5.329 -1.624 3.821 1.00 97.31 194 VAL A N 1
ATOM 1478 C CA . VAL A 1 194 ? 4.413 -1.551 4.965 1.00 97.31 194 VAL A CA 1
ATOM 1479 C C . VAL A 1 194 ? 4.314 -0.113 5.497 1.00 97.31 194 VAL A C 1
ATOM 1481 O O . VAL A 1 194 ? 3.215 0.376 5.752 1.00 97.31 194 VAL A O 1
ATOM 1484 N N . SER A 1 195 ? 5.432 0.616 5.599 1.00 97.62 195 SER A N 1
ATOM 1485 C CA . SER A 1 195 ? 5.411 2.030 6.021 1.00 97.62 195 SER A CA 1
ATOM 1486 C C . SER A 1 195 ? 4.666 2.920 5.021 1.00 97.62 195 SER A C 1
ATOM 1488 O O . SER A 1 195 ? 3.965 3.852 5.422 1.00 97.62 195 SER A O 1
ATOM 1490 N N . ALA A 1 196 ? 4.792 2.636 3.721 1.00 97.94 196 ALA A N 1
ATOM 1491 C CA . ALA A 1 196 ? 4.063 3.336 2.671 1.00 97.94 196 ALA A CA 1
ATOM 1492 C C . ALA A 1 196 ? 2.552 3.037 2.721 1.00 97.94 196 ALA A C 1
ATOM 1494 O O . ALA A 1 196 ? 1.760 3.970 2.577 1.00 97.94 196 ALA A O 1
ATOM 1495 N N . LEU A 1 197 ? 2.153 1.795 3.029 1.00 97.94 197 LEU A N 1
ATOM 1496 C CA . LEU A 1 197 ? 0.759 1.420 3.292 1.00 97.94 197 LEU A CA 1
ATOM 1497 C C . LEU A 1 197 ? 0.193 2.176 4.501 1.00 97.94 197 LEU A C 1
ATOM 1499 O O . LEU A 1 197 ? -0.832 2.841 4.366 1.00 97.94 197 LEU A O 1
ATOM 1503 N N . THR A 1 198 ? 0.866 2.153 5.657 1.00 97.50 198 THR A N 1
ATOM 1504 C CA . THR A 1 198 ? 0.406 2.887 6.850 1.00 97.50 198 THR A CA 1
ATOM 1505 C C . THR A 1 198 ? 0.274 4.389 6.568 1.00 97.50 198 THR A C 1
ATOM 1507 O O . THR A 1 198 ? -0.728 4.995 6.942 1.00 97.50 198 THR A O 1
ATOM 1510 N N . ARG A 1 199 ? 1.223 4.981 5.826 1.00 97.75 199 ARG A N 1
ATOM 1511 C CA . ARG A 1 199 ? 1.186 6.387 5.379 1.00 97.75 199 ARG A CA 1
ATOM 1512 C C . ARG A 1 199 ? 0.022 6.687 4.426 1.00 97.75 199 ARG A C 1
ATOM 1514 O O . ARG A 1 199 ? -0.565 7.763 4.519 1.00 97.75 199 ARG A O 1
ATOM 1521 N N . LEU A 1 200 ? -0.305 5.775 3.507 1.00 97.38 200 LEU A N 1
ATOM 1522 C CA . LEU A 1 200 ? -1.453 5.900 2.602 1.00 97.38 200 LEU A CA 1
ATOM 1523 C C . LEU A 1 200 ? -2.771 5.869 3.389 1.00 97.38 200 LEU A C 1
ATOM 1525 O O . LEU A 1 200 ? -3.623 6.738 3.198 1.00 97.38 200 LEU A O 1
ATOM 1529 N N . VAL A 1 201 ? -2.919 4.899 4.296 1.00 97.00 201 VAL A N 1
ATOM 1530 C CA . VAL A 1 201 ? -4.138 4.722 5.096 1.00 97.00 201 VAL A CA 1
ATOM 1531 C C . VAL A 1 201 ? -4.337 5.871 6.076 1.00 97.00 201 VAL A C 1
ATOM 1533 O O . VAL A 1 201 ? -5.452 6.368 6.174 1.00 97.00 201 VAL A O 1
ATOM 1536 N N . ASP A 1 202 ? -3.281 6.358 6.728 1.00 96.62 202 ASP A N 1
ATOM 1537 C CA . ASP A 1 202 ? -3.350 7.561 7.561 1.00 96.62 202 ASP A CA 1
ATOM 1538 C C . ASP A 1 202 ? -3.834 8.782 6.757 1.00 96.62 202 ASP A C 1
ATOM 1540 O O . ASP A 1 202 ? -4.834 9.410 7.111 1.00 96.62 202 ASP A O 1
ATOM 1544 N N . LYS A 1 203 ? -3.191 9.087 5.622 1.00 96.56 203 LYS A N 1
ATOM 1545 C CA . LYS A 1 203 ? -3.551 10.252 4.797 1.00 96.56 203 LYS A CA 1
ATOM 1546 C C . LYS A 1 203 ? -4.958 10.178 4.209 1.00 96.56 203 LYS A C 1
ATOM 1548 O O . LYS A 1 203 ? -5.598 11.214 4.055 1.00 96.56 203 LYS A O 1
ATOM 1553 N N . ARG A 1 204 ? -5.418 8.987 3.812 1.00 95.94 204 ARG A N 1
ATOM 1554 C CA . ARG A 1 204 ? -6.653 8.799 3.029 1.00 95.94 204 ARG A CA 1
ATOM 1555 C C . ARG A 1 204 ? -7.712 7.956 3.756 1.00 95.94 204 ARG A C 1
ATOM 1557 O O . ARG A 1 204 ? -8.556 7.339 3.103 1.00 95.94 204 ARG A O 1
ATOM 1564 N N . PHE A 1 205 ? -7.694 7.932 5.093 1.00 96.00 205 PHE A N 1
ATOM 1565 C CA . PHE A 1 205 ? -8.559 7.059 5.900 1.00 96.00 205 PHE A CA 1
ATOM 1566 C C . PHE A 1 205 ? -10.053 7.205 5.580 1.00 96.00 205 PHE A C 1
ATOM 1568 O O . PHE A 1 205 ? -10.761 6.206 5.534 1.00 96.00 205 PHE A O 1
ATOM 1575 N N . ASP A 1 206 ? -10.525 8.413 5.270 1.00 94.06 206 ASP A N 1
ATOM 1576 C CA . ASP A 1 206 ? -11.942 8.665 4.971 1.00 94.06 206 ASP A CA 1
ATOM 1577 C C . ASP A 1 206 ? -12.428 7.928 3.706 1.00 94.06 206 ASP A C 1
ATOM 1579 O O . ASP A 1 206 ? -13.603 7.580 3.600 1.00 94.06 206 ASP A O 1
ATOM 1583 N N . ARG A 1 207 ? -11.515 7.629 2.766 1.00 95.06 207 ARG A N 1
ATOM 1584 C CA . ARG A 1 207 ? -11.776 6.814 1.565 1.00 95.06 207 ARG A CA 1
ATOM 1585 C C . ARG A 1 207 ? -11.445 5.335 1.775 1.00 95.06 207 ARG A C 1
ATOM 1587 O O . ARG A 1 207 ? -12.112 4.482 1.206 1.00 95.06 207 ARG A O 1
ATOM 1594 N N . LEU A 1 208 ? -10.450 5.013 2.606 1.00 96.00 208 LEU A N 1
ATOM 1595 C CA . LEU A 1 208 ? -9.983 3.636 2.840 1.00 96.00 208 LEU A CA 1
ATOM 1596 C C . LEU A 1 208 ? -10.620 2.928 4.044 1.00 96.00 208 LEU A C 1
ATOM 1598 O O . LEU A 1 208 ? -10.428 1.728 4.224 1.00 96.00 208 LEU A O 1
ATOM 1602 N N . GLY A 1 209 ? -11.409 3.625 4.860 1.00 94.25 209 GLY A N 1
ATOM 1603 C CA . GLY A 1 209 ? -11.946 3.104 6.118 1.00 94.25 209 GLY A CA 1
ATOM 1604 C C . GLY A 1 209 ? -12.860 1.880 5.973 1.00 94.25 209 GLY A C 1
ATOM 1605 O O . GLY A 1 209 ? -13.022 1.129 6.939 1.00 94.25 209 GLY A O 1
ATOM 1606 N N . PHE A 1 210 ? -13.426 1.639 4.784 1.00 95.50 210 PHE A N 1
ATOM 1607 C CA . PHE A 1 210 ? -14.193 0.422 4.492 1.00 95.50 210 PHE A CA 1
ATOM 1608 C C . PHE A 1 210 ? -13.295 -0.809 4.264 1.00 95.50 210 PHE A C 1
ATOM 1610 O O . PHE A 1 210 ? -13.688 -1.911 4.652 1.00 95.50 210 PHE A O 1
ATOM 1617 N N . LEU A 1 211 ? -12.077 -0.602 3.743 1.00 96.62 211 LEU A N 1
ATOM 1618 C CA . LEU A 1 211 ? -11.043 -1.615 3.472 1.00 96.62 211 LEU A CA 1
ATOM 1619 C C . LEU A 1 211 ? -10.187 -1.966 4.697 1.00 96.62 211 LEU A C 1
ATOM 1621 O O . LEU A 1 211 ? -9.234 -2.739 4.603 1.00 96.62 211 LEU A O 1
ATOM 1625 N N . LEU A 1 212 ? -10.527 -1.426 5.871 1.00 96.25 212 LEU A N 1
ATOM 1626 C CA . LEU A 1 212 ? -9.836 -1.713 7.128 1.00 96.25 212 LEU A CA 1
ATOM 1627 C C . LEU A 1 212 ? -9.631 -3.224 7.397 1.00 96.25 212 LEU A C 1
ATOM 1629 O O . LEU A 1 212 ? -8.533 -3.575 7.819 1.00 96.25 212 LEU A O 1
ATOM 1633 N N . PRO A 1 213 ? -10.583 -4.145 7.115 1.00 95.62 213 PRO A N 1
ATOM 1634 C CA . PRO A 1 213 ? -10.339 -5.584 7.263 1.00 95.62 213 PRO A CA 1
ATOM 1635 C C . PRO A 1 213 ? -9.221 -6.121 6.358 1.00 95.62 213 PRO A C 1
ATOM 1637 O O . PRO A 1 213 ? -8.445 -6.961 6.799 1.00 95.62 213 PRO A O 1
ATOM 1640 N N . GLN A 1 214 ? -9.119 -5.636 5.116 1.00 96.12 214 GLN A N 1
ATOM 1641 C CA . GLN A 1 214 ? -8.062 -6.029 4.179 1.00 96.12 214 GLN A CA 1
ATOM 1642 C C . GLN A 1 214 ? -6.704 -5.519 4.676 1.00 96.12 214 GLN A C 1
ATOM 1644 O O . GLN A 1 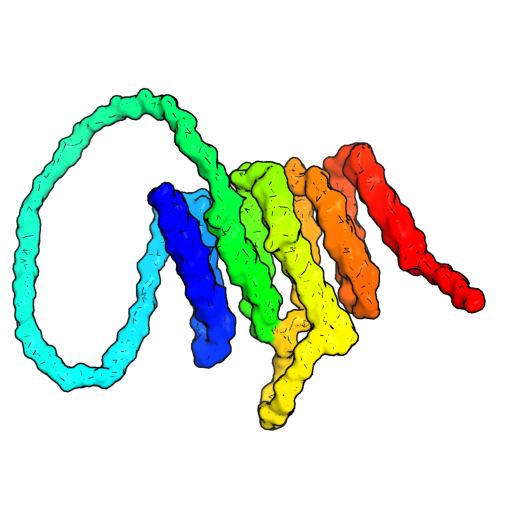214 ? -5.753 -6.288 4.764 1.00 96.12 214 GLN A O 1
ATOM 1649 N N . ILE A 1 215 ? -6.639 -4.250 5.090 1.00 96.81 215 ILE A N 1
ATOM 1650 C CA . ILE A 1 215 ? -5.426 -3.622 5.640 1.00 96.81 215 ILE A CA 1
ATOM 1651 C C . ILE A 1 215 ? -4.929 -4.377 6.883 1.00 96.81 215 ILE A C 1
ATOM 1653 O O . ILE A 1 215 ? -3.754 -4.730 6.959 1.00 96.81 215 ILE A O 1
ATOM 1657 N N . LEU A 1 216 ? -5.825 -4.674 7.831 1.00 96.88 216 LEU A N 1
ATOM 1658 C CA . LEU A 1 216 ? -5.494 -5.445 9.032 1.00 96.88 216 LEU A CA 1
ATOM 1659 C C . LEU A 1 216 ? -5.048 -6.873 8.688 1.00 96.88 216 LEU A C 1
ATOM 1661 O O . LEU A 1 216 ? -4.097 -7.367 9.284 1.00 96.88 216 LEU A O 1
ATOM 1665 N N . SER A 1 217 ? -5.660 -7.521 7.691 1.00 95.94 217 SER A N 1
ATOM 1666 C CA . SER A 1 217 ? -5.235 -8.852 7.236 1.00 95.94 217 SER A CA 1
ATOM 1667 C C . SER A 1 217 ? -3.805 -8.857 6.681 1.00 95.94 217 SER A C 1
ATOM 1669 O O . SER A 1 217 ? -3.056 -9.787 6.969 1.00 95.94 217 SER A O 1
ATOM 1671 N N . LEU A 1 218 ? -3.405 -7.822 5.932 1.00 96.38 218 LEU A N 1
ATOM 1672 C CA . LEU A 1 218 ? -2.043 -7.687 5.393 1.00 96.38 218 LEU A CA 1
ATOM 1673 C C . LEU A 1 218 ? -1.010 -7.495 6.511 1.00 96.38 218 LEU A C 1
ATOM 1675 O O . LEU A 1 218 ? 0.020 -8.166 6.534 1.00 96.38 218 LEU A O 1
ATOM 1679 N N . LEU A 1 219 ? -1.304 -6.627 7.484 1.00 96.62 219 LEU A N 1
ATOM 1680 C CA . LEU A 1 219 ? -0.431 -6.435 8.647 1.00 96.62 219 LEU A CA 1
ATOM 1681 C C . LEU A 1 219 ? -0.375 -7.694 9.523 1.00 96.62 219 LEU A C 1
ATOM 1683 O O . LEU A 1 219 ? 0.705 -8.095 9.950 1.00 96.62 219 LEU A O 1
ATOM 1687 N N . GLY A 1 220 ? -1.506 -8.378 9.702 1.00 96.06 220 GLY A N 1
ATOM 1688 C CA . GLY A 1 220 ? -1.589 -9.673 10.371 1.00 96.06 220 GLY A CA 1
ATOM 1689 C C . GLY A 1 220 ? -0.747 -10.757 9.692 1.00 96.06 220 GLY A C 1
ATOM 1690 O O . GLY A 1 220 ? -0.103 -11.539 10.388 1.00 96.06 220 GLY A O 1
ATOM 1691 N N . ALA A 1 221 ? -0.690 -10.796 8.358 1.00 95.56 221 ALA A N 1
ATOM 1692 C CA . ALA A 1 221 ? 0.186 -11.711 7.622 1.00 95.56 221 ALA A CA 1
ATOM 1693 C C . ALA A 1 221 ? 1.674 -11.410 7.885 1.00 95.56 221 ALA A C 1
ATOM 1695 O O . ALA A 1 221 ? 2.451 -12.333 8.129 1.00 95.56 221 ALA A O 1
ATOM 1696 N N . CYS A 1 222 ? 2.060 -10.129 7.944 1.00 95.50 222 CYS A N 1
ATOM 1697 C CA . CYS A 1 222 ? 3.406 -9.728 8.362 1.00 95.50 222 CYS A CA 1
ATOM 1698 C C . CYS A 1 222 ? 3.716 -10.150 9.810 1.00 95.50 222 CYS A C 1
ATOM 1700 O O . CYS A 1 222 ? 4.812 -10.634 10.069 1.00 95.50 222 CYS A O 1
ATOM 1702 N N . ILE A 1 223 ? 2.768 -9.991 10.745 1.00 95.88 223 ILE A N 1
ATOM 1703 C CA . ILE A 1 223 ? 2.929 -10.324 12.176 1.00 95.88 223 ILE A CA 1
ATOM 1704 C C . ILE A 1 223 ? 3.146 -11.828 12.401 1.00 95.88 223 ILE A C 1
ATOM 1706 O O . ILE A 1 223 ? 3.974 -12.201 13.228 1.00 95.88 223 ILE A O 1
ATOM 1710 N N . HIS A 1 224 ? 2.441 -12.688 11.660 1.00 94.44 224 HIS A N 1
ATOM 1711 C CA . HIS A 1 224 ? 2.593 -14.148 11.745 1.00 94.44 224 HIS A CA 1
ATOM 1712 C C . HIS A 1 224 ? 3.792 -14.704 10.965 1.00 94.44 224 HIS A C 1
ATOM 1714 O O . HIS A 1 224 ? 4.011 -15.916 10.975 1.00 94.44 224 HIS A O 1
ATOM 1720 N N . HIS A 1 225 ? 4.541 -13.861 10.249 1.00 94.50 225 HIS A N 1
ATOM 1721 C CA . HIS A 1 225 ? 5.647 -14.322 9.419 1.00 94.50 225 HIS A CA 1
ATOM 1722 C C . HIS A 1 225 ? 6.771 -14.919 10.275 1.00 94.50 225 HIS A C 1
ATOM 1724 O O . HIS A 1 225 ? 7.178 -14.345 11.284 1.00 94.50 225 HIS A O 1
ATOM 1730 N N . GLU A 1 226 ? 7.306 -16.065 9.856 1.00 90.75 226 GLU A N 1
ATOM 1731 C CA . GLU A 1 226 ? 8.325 -16.818 10.606 1.00 90.75 226 GLU A CA 1
ATOM 1732 C C . GLU A 1 226 ? 9.651 -16.054 10.792 1.00 90.75 226 GLU A C 1
ATOM 1734 O O . GLU A 1 226 ? 10.443 -16.360 11.686 1.00 90.75 226 GLU A O 1
ATOM 1739 N N . SER A 1 227 ? 9.913 -15.047 9.952 1.00 91.31 227 SER A N 1
ATOM 1740 C CA . SER A 1 227 ? 11.055 -14.159 10.109 1.00 91.31 227 SER A CA 1
ATOM 1741 C C . SER A 1 227 ? 10.763 -13.120 11.189 1.00 91.31 227 SER A C 1
ATOM 1743 O O . SER A 1 227 ? 10.012 -12.172 10.963 1.00 91.31 227 SER A O 1
ATOM 1745 N N . GLU A 1 228 ? 11.444 -13.223 12.334 1.00 93.12 228 GLU A N 1
ATOM 1746 C CA . GLU A 1 228 ? 11.371 -12.257 13.449 1.00 93.12 228 GLU A CA 1
ATOM 1747 C C . GLU A 1 228 ? 11.495 -10.790 12.982 1.00 93.12 228 GLU A C 1
ATOM 1749 O O . GLU A 1 228 ? 10.828 -9.891 13.496 1.00 93.12 228 GLU A O 1
ATOM 1754 N N . ALA A 1 229 ? 12.329 -10.537 11.965 1.00 93.88 229 ALA A N 1
ATOM 1755 C CA . ALA A 1 229 ? 12.495 -9.209 11.389 1.00 93.88 229 ALA A CA 1
ATOM 1756 C C . ALA A 1 229 ? 11.212 -8.689 10.717 1.00 93.88 229 ALA A C 1
ATOM 1758 O O . ALA A 1 229 ? 10.912 -7.506 10.848 1.00 93.88 229 ALA A O 1
ATOM 1759 N N . VAL A 1 230 ? 10.471 -9.554 10.020 1.00 94.69 230 VAL A N 1
ATOM 1760 C CA . VAL A 1 230 ? 9.202 -9.235 9.346 1.00 94.69 230 VAL A CA 1
ATOM 1761 C C . VAL A 1 230 ? 8.061 -9.142 10.358 1.00 94.69 230 VAL A C 1
ATOM 1763 O O . VAL A 1 230 ? 7.337 -8.148 10.346 1.00 94.69 230 VAL A O 1
ATOM 1766 N N . ALA A 1 231 ? 7.981 -10.080 11.308 1.00 95.88 231 ALA A N 1
ATOM 1767 C CA . ALA A 1 231 ? 7.024 -10.032 12.415 1.00 95.88 231 ALA A CA 1
ATOM 1768 C C . ALA A 1 231 ? 7.112 -8.706 13.189 1.00 95.88 231 ALA A C 1
ATOM 1770 O O . ALA A 1 231 ? 6.108 -8.020 13.386 1.00 95.88 231 ALA A O 1
ATOM 1771 N N . ARG A 1 232 ? 8.331 -8.270 13.544 1.00 96.44 232 ARG A N 1
ATOM 1772 C CA . ARG A 1 232 ? 8.562 -6.981 14.219 1.00 96.44 232 ARG A CA 1
ATOM 1773 C C . ARG A 1 232 ? 8.156 -5.772 13.367 1.00 96.44 232 ARG A C 1
ATOM 1775 O O . ARG A 1 232 ? 7.660 -4.795 13.926 1.00 96.44 232 ARG A O 1
ATOM 1782 N N . ILE A 1 233 ? 8.358 -5.820 12.046 1.00 97.50 233 ILE A N 1
ATOM 1783 C CA . ILE A 1 233 ? 7.884 -4.773 11.121 1.00 97.50 233 ILE A CA 1
ATOM 1784 C C . ILE A 1 233 ? 6.352 -4.712 11.141 1.00 97.50 233 ILE A C 1
ATOM 1786 O O . ILE A 1 233 ? 5.802 -3.623 11.286 1.00 97.50 233 ILE A O 1
ATOM 1790 N N . GLY A 1 234 ? 5.673 -5.862 11.060 1.00 97.00 234 GLY A N 1
ATOM 1791 C CA . GLY A 1 234 ? 4.213 -5.953 11.124 1.00 97.00 234 GLY A CA 1
ATOM 1792 C C . GLY A 1 234 ? 3.637 -5.386 12.425 1.00 97.00 234 GLY A C 1
ATOM 1793 O O . GLY A 1 234 ? 2.748 -4.538 12.378 1.00 97.00 234 GLY A O 1
ATOM 1794 N N . VAL A 1 235 ? 4.191 -5.780 13.580 1.00 96.44 235 VAL A N 1
ATOM 1795 C CA . VAL A 1 235 ? 3.724 -5.318 14.903 1.00 96.44 235 VAL A CA 1
ATOM 1796 C C . VAL A 1 235 ? 3.869 -3.803 15.059 1.00 96.44 235 VAL A C 1
ATOM 1798 O O . VAL A 1 235 ? 2.930 -3.134 15.493 1.00 96.44 235 VAL A O 1
ATOM 1801 N N . GLU A 1 236 ? 5.026 -3.232 14.702 1.00 97.81 236 GLU A N 1
ATOM 1802 C CA . GLU A 1 236 ? 5.213 -1.781 14.812 1.00 97.81 236 GLU A CA 1
ATOM 1803 C C . GLU A 1 236 ? 4.323 -1.032 13.811 1.00 97.81 236 GLU A C 1
ATOM 1805 O O . GLU A 1 236 ? 3.747 -0.007 14.163 1.00 97.81 236 GLU A O 1
ATOM 1810 N N . ALA A 1 237 ? 4.140 -1.552 12.597 1.00 97.50 237 ALA A N 1
ATOM 1811 C CA . ALA A 1 237 ? 3.276 -0.933 11.599 1.00 97.50 237 ALA A CA 1
ATOM 1812 C C . ALA A 1 237 ? 1.794 -0.926 11.986 1.00 97.50 237 ALA A C 1
ATOM 1814 O O . ALA A 1 237 ? 1.130 0.090 11.782 1.00 97.50 237 ALA A O 1
ATOM 1815 N N . GLU A 1 238 ? 1.281 -2.014 12.567 1.00 96.88 238 GLU A N 1
ATOM 1816 C CA . GLU A 1 238 ? -0.093 -2.077 13.074 1.00 96.88 238 GLU A CA 1
ATOM 1817 C C . GLU A 1 238 ? -0.294 -1.105 14.237 1.00 96.88 238 GLU A C 1
ATOM 1819 O O . GLU A 1 238 ? -1.234 -0.312 14.228 1.00 96.88 238 GLU A O 1
ATOM 1824 N N . LYS A 1 239 ? 0.646 -1.064 15.185 1.00 96.94 239 LYS A N 1
ATOM 1825 C CA . LYS A 1 239 ? 0.652 -0.075 16.269 1.00 96.94 239 LYS A CA 1
ATOM 1826 C C . LYS A 1 239 ? 0.648 1.365 15.737 1.00 96.94 239 LYS A C 1
ATOM 1828 O O . LYS A 1 239 ? -0.154 2.174 16.200 1.00 96.94 239 LYS A O 1
ATOM 1833 N N . GLN A 1 240 ? 1.514 1.698 14.777 1.00 97.25 240 GLN A N 1
ATOM 1834 C CA . GLN A 1 240 ? 1.564 3.039 14.177 1.00 97.25 240 GLN A CA 1
ATOM 1835 C C . GLN A 1 240 ? 0.275 3.370 13.414 1.00 97.25 240 GLN A C 1
ATOM 1837 O O . GLN A 1 240 ? -0.239 4.480 13.543 1.00 97.25 240 GLN A O 1
ATOM 1842 N N . LEU A 1 241 ? -0.294 2.401 12.688 1.00 97.12 241 LEU A N 1
ATOM 1843 C CA . LEU A 1 241 ? -1.580 2.560 12.016 1.00 97.12 241 LEU A CA 1
ATOM 1844 C C . LEU A 1 241 ? -2.685 2.890 13.024 1.00 97.12 241 LEU A C 1
ATOM 1846 O O . LEU A 1 241 ? -3.356 3.906 12.868 1.00 97.12 241 LEU A O 1
ATOM 1850 N N . LEU A 1 242 ? -2.847 2.078 14.073 1.00 96.56 242 LEU A N 1
ATOM 1851 C CA . LEU A 1 242 ? -3.889 2.259 15.087 1.00 96.56 242 LEU A CA 1
ATOM 1852 C C . LEU A 1 242 ? -3.767 3.599 15.826 1.00 96.56 242 LEU A C 1
ATOM 1854 O O . LEU A 1 242 ? -4.785 4.242 16.086 1.00 96.56 242 LEU A O 1
ATOM 1858 N N . LEU A 1 243 ? -2.544 4.060 16.107 1.00 96.56 243 LEU A N 1
ATOM 1859 C CA . LEU A 1 243 ? -2.302 5.392 16.674 1.00 96.56 243 LEU A CA 1
ATOM 1860 C C . LEU A 1 243 ? -2.719 6.524 15.716 1.00 96.56 243 LEU A C 1
ATOM 1862 O O . LEU A 1 243 ? -3.248 7.536 16.173 1.00 96.56 243 LEU A O 1
ATOM 1866 N N . ALA A 1 244 ? -2.526 6.354 14.405 1.00 95.38 244 ALA A N 1
ATOM 1867 C CA . ALA A 1 244 ? -2.856 7.357 13.392 1.00 95.38 244 ALA A CA 1
ATOM 1868 C C . ALA A 1 244 ? -4.357 7.407 13.029 1.00 95.38 244 ALA A C 1
ATOM 1870 O O . ALA A 1 244 ? -4.923 8.487 12.831 1.00 95.38 244 ALA A O 1
ATOM 1871 N N . ILE A 1 245 ? -5.037 6.255 12.946 1.00 96.00 245 ILE A N 1
ATOM 1872 C CA . ILE A 1 245 ? -6.455 6.181 12.537 1.00 96.00 245 ILE A CA 1
ATOM 1873 C C . ILE A 1 245 ? -7.438 6.129 13.709 1.00 96.00 245 ILE A C 1
ATOM 1875 O O . ILE A 1 245 ? -8.616 6.422 13.512 1.00 96.00 245 ILE A O 1
ATOM 1879 N N . GLY A 1 246 ? -6.998 5.779 14.922 1.00 93.56 246 GLY A N 1
ATOM 1880 C CA . GLY A 1 246 ? -7.894 5.459 16.040 1.00 93.56 246 GLY A CA 1
ATOM 1881 C C . GLY A 1 246 ? -8.879 6.577 16.406 1.00 93.56 246 GLY A C 1
ATOM 1882 O O . GLY A 1 246 ? -10.049 6.305 16.662 1.00 93.56 246 GLY A O 1
ATOM 1883 N N . GLY A 1 247 ? -8.447 7.842 16.339 1.00 94.56 247 GLY A N 1
ATOM 1884 C CA . GLY A 1 247 ? -9.309 9.010 16.580 1.00 94.56 247 GLY A CA 1
ATOM 1885 C C . GLY A 1 247 ? -10.349 9.300 15.485 1.00 94.56 247 GLY A C 1
ATOM 1886 O O . GLY A 1 247 ? -11.218 10.141 15.689 1.00 94.56 247 GLY A O 1
ATOM 1887 N N . ARG A 1 248 ? -10.264 8.621 14.332 1.00 95.88 248 ARG A N 1
ATOM 1888 C CA . ARG A 1 248 ? -11.212 8.701 13.203 1.00 95.88 248 ARG A CA 1
ATOM 1889 C C . ARG A 1 248 ? -12.045 7.425 13.027 1.00 95.88 248 ARG A C 1
ATOM 1891 O O . ARG A 1 248 ? -12.951 7.400 12.200 1.00 95.88 248 ARG A O 1
ATOM 1898 N N . CYS A 1 249 ? -11.745 6.362 13.773 1.00 95.25 249 CYS A N 1
ATOM 1899 C CA . CYS A 1 249 ? -12.473 5.100 13.688 1.00 95.25 249 CYS A CA 1
ATOM 1900 C C . CYS A 1 249 ? -13.862 5.210 14.332 1.00 95.25 249 CYS A C 1
ATOM 1902 O O . CYS A 1 249 ? -13.997 5.594 15.492 1.00 95.25 249 CYS A O 1
ATOM 1904 N N . SER A 1 250 ? -14.887 4.801 13.587 1.00 95.19 250 SER A N 1
ATOM 1905 C CA . SER A 1 250 ? -16.233 4.542 14.112 1.00 95.19 250 SER A CA 1
ATOM 1906 C C . SER A 1 250 ? -16.270 3.293 15.002 1.00 95.19 250 SER A C 1
ATOM 1908 O O . SER A 1 250 ? -15.422 2.409 14.872 1.00 95.19 250 SER A O 1
ATOM 1910 N N . ASP A 1 251 ? -17.302 3.155 15.838 1.00 95.56 251 ASP A N 1
ATOM 1911 C CA . ASP A 1 251 ? -17.505 1.976 16.699 1.00 95.56 251 ASP A CA 1
ATOM 1912 C C . ASP A 1 251 ? -17.458 0.655 15.908 1.00 95.56 251 ASP A C 1
ATOM 1914 O O . ASP A 1 251 ? -16.832 -0.317 16.326 1.00 95.56 251 ASP A O 1
ATOM 1918 N N . ALA A 1 252 ? -18.047 0.625 14.707 1.00 95.19 252 ALA A N 1
ATOM 1919 C CA . ALA A 1 252 ? -18.034 -0.547 13.830 1.00 95.19 252 ALA A CA 1
ATOM 1920 C C . ALA A 1 252 ? -16.632 -0.881 13.274 1.00 95.19 252 ALA A C 1
ATOM 1922 O O . ALA A 1 252 ? -16.340 -2.042 12.984 1.00 95.19 252 ALA A O 1
ATOM 1923 N N . GLN A 1 253 ? -15.755 0.116 13.120 1.00 95.94 253 GLN A N 1
ATOM 1924 C CA . GLN A 1 253 ? -14.346 -0.089 12.766 1.00 95.94 253 GLN A CA 1
ATOM 1925 C C . GLN A 1 253 ? -13.526 -0.524 13.985 1.00 95.94 253 GLN A C 1
ATOM 1927 O O . GLN A 1 253 ? -12.709 -1.434 13.863 1.00 95.94 253 GLN A O 1
ATOM 1932 N N . TRP A 1 254 ? -13.799 0.036 15.165 1.00 96.94 254 TRP A N 1
ATOM 1933 C CA . TRP A 1 254 ? -13.191 -0.403 16.422 1.00 96.94 254 TRP A CA 1
ATOM 1934 C C . TRP A 1 254 ? -13.526 -1.855 16.769 1.00 96.94 254 TRP A C 1
ATOM 1936 O O . TRP A 1 254 ? -12.629 -2.591 17.170 1.00 96.94 254 TRP A O 1
ATOM 1946 N N . MET A 1 255 ? -14.759 -2.312 16.525 1.00 96.81 255 MET A N 1
ATOM 1947 C CA . MET A 1 255 ? -15.118 -3.731 16.659 1.00 96.81 255 MET A CA 1
ATOM 1948 C C . MET A 1 255 ? -14.290 -4.625 15.723 1.00 96.81 255 MET A C 1
ATOM 1950 O O . MET A 1 255 ? -13.749 -5.632 16.167 1.00 96.81 255 MET 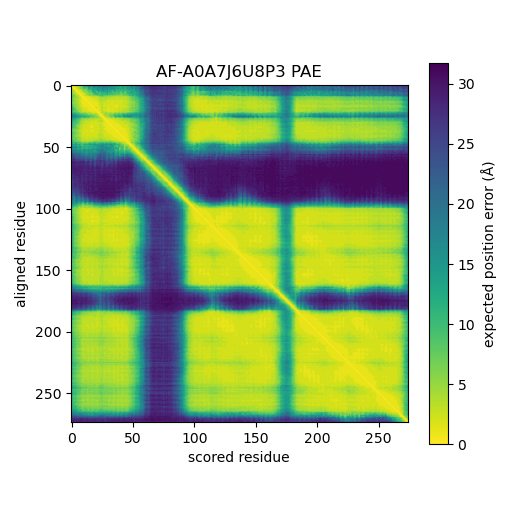A O 1
ATOM 1954 N N . LYS A 1 256 ? -14.104 -4.229 14.454 1.00 96.12 256 LYS A N 1
ATOM 1955 C CA . LYS A 1 256 ? -13.243 -4.960 13.501 1.00 96.12 256 LYS A C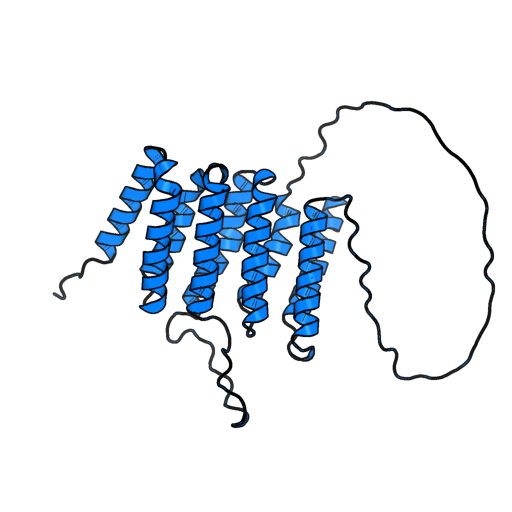A 1
ATOM 1956 C C . LYS A 1 256 ? -11.782 -5.024 13.965 1.00 96.12 256 LYS A C 1
ATOM 1958 O O . LYS A 1 256 ? -11.151 -6.067 13.817 1.00 96.12 256 LYS A O 1
ATOM 1963 N N . ILE A 1 257 ? -11.258 -3.933 14.532 1.00 96.50 257 ILE A N 1
ATOM 1964 C CA . ILE A 1 257 ? -9.912 -3.878 15.125 1.00 96.50 257 ILE A CA 1
ATOM 1965 C C . ILE A 1 257 ? -9.820 -4.811 16.341 1.00 96.50 257 ILE A C 1
ATOM 1967 O O . ILE A 1 257 ? -8.874 -5.586 16.439 1.00 96.50 257 ILE A O 1
ATOM 1971 N N . ALA A 1 258 ? -10.802 -4.779 17.244 1.00 96.44 258 ALA A N 1
ATOM 1972 C CA . ALA A 1 258 ? -10.829 -5.627 18.434 1.00 96.44 258 ALA A CA 1
ATOM 1973 C C . ALA A 1 258 ? -10.914 -7.123 18.079 1.00 96.44 258 ALA A C 1
ATOM 1975 O O . ALA A 1 258 ? -10.153 -7.920 18.624 1.00 96.44 258 ALA A O 1
ATOM 1976 N N . ASP A 1 259 ? -11.769 -7.496 17.121 1.00 96.25 259 ASP A N 1
ATOM 1977 C CA . ASP A 1 259 ? -11.879 -8.866 16.604 1.00 96.25 259 ASP A CA 1
ATOM 1978 C C . ASP A 1 259 ? -10.573 -9.346 15.957 1.00 96.25 259 ASP A C 1
ATOM 1980 O O . ASP A 1 259 ? -10.197 -10.512 16.099 1.00 96.25 259 ASP A O 1
ATOM 1984 N N . HIS A 1 260 ? -9.886 -8.463 15.226 1.00 95.69 260 HIS A N 1
ATOM 1985 C CA . HIS A 1 260 ? -8.587 -8.741 14.611 1.00 95.69 260 HIS A CA 1
ATOM 1986 C C . HIS A 1 260 ? -7.499 -8.950 15.667 1.00 95.69 260 HIS A C 1
ATOM 1988 O O . HIS A 1 260 ? -6.887 -10.014 15.694 1.00 95.69 260 HIS A O 1
ATOM 1994 N N . LEU A 1 261 ? -7.332 -8.005 16.597 1.00 94.56 261 LEU A N 1
ATOM 1995 C CA . LEU A 1 261 ? -6.378 -8.117 17.706 1.00 94.56 261 LEU A CA 1
ATOM 1996 C C . LEU A 1 261 ? -6.631 -9.372 18.548 1.00 94.56 261 LEU A C 1
ATOM 1998 O O . LEU A 1 261 ? -5.697 -10.099 18.873 1.00 94.56 261 LEU A O 1
ATOM 2002 N N . HIS A 1 262 ? -7.892 -9.679 18.859 1.00 93.69 262 HIS A N 1
ATOM 2003 C CA . HIS A 1 262 ? -8.248 -10.893 19.589 1.00 93.69 262 HIS A CA 1
ATOM 2004 C C . HIS A 1 262 ? -7.851 -12.164 18.819 1.00 93.69 262 HIS A C 1
ATOM 2006 O O . HIS A 1 262 ? -7.363 -13.116 19.428 1.00 93.69 262 HIS A O 1
ATOM 2012 N N . LYS A 1 263 ? -7.994 -12.192 17.487 1.00 92.62 263 LYS A N 1
ATOM 2013 C CA . LYS A 1 263 ? -7.486 -13.302 16.662 1.00 92.62 263 LYS A CA 1
ATOM 2014 C C . LYS A 1 263 ? -5.959 -13.379 16.706 1.00 92.62 263 LYS A C 1
ATOM 2016 O O . LYS A 1 263 ? -5.463 -14.460 16.998 1.00 92.62 263 LYS A O 1
ATOM 2021 N N . LEU A 1 264 ? -5.251 -12.259 16.502 1.00 91.62 264 LEU A N 1
ATOM 2022 C CA . LEU A 1 264 ? -3.782 -12.191 16.560 1.00 91.62 264 LEU A CA 1
ATOM 2023 C C . LEU A 1 264 ? -3.224 -12.694 17.896 1.00 91.62 264 LEU A C 1
ATOM 2025 O O . LEU A 1 264 ? -2.246 -13.438 17.916 1.00 91.62 264 LEU A O 1
ATOM 2029 N N . PHE A 1 265 ? -3.829 -12.311 19.024 1.00 88.88 265 PHE A N 1
ATOM 2030 C CA . PHE A 1 265 ? -3.388 -12.800 20.329 1.00 88.88 265 PHE A CA 1
ATOM 2031 C C . PHE A 1 265 ? -3.627 -14.305 20.479 1.00 88.88 265 PHE A C 1
ATOM 2033 O O . PHE A 1 265 ? -2.726 -15.020 20.901 1.00 88.88 265 PHE A O 1
ATOM 2040 N N . ASN A 1 266 ? -4.796 -14.818 20.082 1.00 88.38 266 ASN A N 1
ATOM 2041 C CA . ASN A 1 266 ? -5.093 -16.249 20.202 1.00 88.38 266 ASN A CA 1
ATOM 2042 C C . ASN A 1 266 ? -4.211 -17.143 19.310 1.00 88.38 266 ASN A C 1
ATOM 2044 O O . ASN A 1 266 ? -3.944 -18.280 19.688 1.00 88.38 266 ASN A O 1
ATOM 2048 N N . SER A 1 267 ? -3.743 -16.655 18.158 1.00 84.50 267 SER A N 1
ATOM 2049 C CA . SER A 1 267 ? -2.816 -17.382 17.274 1.00 84.50 267 SER A CA 1
ATOM 2050 C C . SER A 1 267 ? -1.339 -17.242 17.658 1.00 84.50 267 SER A C 1
ATOM 2052 O O . SER A 1 267 ? -0.529 -18.055 17.218 1.00 84.50 267 SER A O 1
ATOM 2054 N N . THR A 1 268 ? -0.977 -16.241 18.468 1.00 79.44 268 THR A N 1
ATOM 2055 C CA . THR A 1 268 ? 0.398 -16.032 18.967 1.00 79.44 268 THR A CA 1
ATOM 2056 C C . THR A 1 268 ? 0.615 -16.517 20.403 1.00 79.44 268 THR A C 1
ATOM 2058 O O . THR A 1 268 ? 1.755 -16.554 20.872 1.00 79.44 268 THR A O 1
ATOM 2061 N N . LEU A 1 269 ? -0.445 -16.933 21.104 1.00 75.62 269 LEU A N 1
ATOM 2062 C CA . LEU A 1 269 ? -0.332 -17.627 22.384 1.00 75.62 269 LEU A CA 1
ATOM 2063 C C . LEU A 1 269 ? 0.436 -18.952 22.210 1.00 75.62 269 LEU A C 1
ATOM 2065 O O . LEU A 1 269 ? 0.098 -19.734 21.319 1.00 75.62 269 LEU A O 1
ATOM 2069 N N . PRO A 1 270 ? 1.426 -19.257 23.072 1.00 63.31 270 PRO A N 1
ATOM 2070 C CA . PRO A 1 270 ? 2.078 -20.559 23.065 1.00 63.31 270 PRO A CA 1
ATOM 2071 C C . PRO A 1 270 ? 1.065 -21.664 23.384 1.00 63.31 270 PRO A C 1
ATOM 2073 O O . PRO A 1 270 ? 0.540 -21.730 24.496 1.00 63.31 270 PRO A O 1
ATOM 2076 N N . SER A 1 271 ? 0.811 -22.555 22.430 1.00 58.91 271 SER A N 1
ATOM 2077 C CA . SER A 1 271 ? 0.167 -23.837 22.708 1.00 58.91 271 SER A CA 1
ATOM 2078 C C . SER A 1 271 ? 1.138 -24.709 23.504 1.00 58.91 271 SER A C 1
ATOM 2080 O O . SER A 1 271 ? 2.278 -24.917 23.083 1.00 58.91 271 SER A O 1
ATOM 2082 N N . GLU A 1 272 ? 0.705 -25.224 24.659 1.00 50.47 272 GLU A N 1
ATOM 2083 C CA . GLU A 1 272 ? 1.515 -26.179 25.419 1.00 50.47 272 GLU A CA 1
ATOM 2084 C C . GLU A 1 272 ? 1.792 -27.423 24.563 1.00 50.47 272 GLU A C 1
ATOM 2086 O O . GLU A 1 272 ? 0.870 -28.087 24.080 1.00 50.47 272 GLU A O 1
ATOM 2091 N N . LEU A 1 273 ? 3.079 -27.735 24.378 1.00 46.22 273 LEU A N 1
ATOM 2092 C CA . LEU A 1 273 ? 3.522 -28.995 23.788 1.00 46.22 273 LEU A CA 1
ATOM 2093 C C . LEU A 1 273 ? 3.108 -30.130 24.733 1.00 46.22 273 LEU A C 1
ATOM 2095 O O . LEU A 1 273 ? 3.703 -30.298 25.799 1.00 46.22 273 LEU A O 1
ATOM 2099 N N . THR A 1 274 ? 2.062 -30.853 24.335 1.00 39.41 274 THR A N 1
ATOM 2100 C CA . THR A 1 274 ? 1.455 -31.987 25.050 1.00 39.41 274 THR A CA 1
ATOM 2101 C C . THR A 1 274 ? 1.974 -33.325 24.538 1.00 39.41 274 THR A C 1
ATOM 2103 O O . THR A 1 274 ? 2.322 -33.407 23.338 1.00 39.41 274 THR A O 1
#

Solvent-accessible surface area (backbone atoms only — not comparable to full-atom values): 16484 Å² total; per-residue (Å²): 104,71,68,55,52,50,44,51,52,49,40,54,51,42,51,52,33,40,54,43,37,69,35,70,90,62,40,67,66,46,16,54,50,26,52,46,55,55,46,47,50,52,50,27,72,75,37,77,87,47,76,67,77,80,84,80,77,76,75,79,82,73,89,77,94,78,85,85,88,89,83,84,89,83,80,88,91,86,89,82,91,88,86,85,90,80,93,75,94,67,90,69,81,84,79,65,60,53,70,62,50,47,48,54,51,42,42,28,49,63,32,44,59,36,51,47,65,68,54,19,52,52,20,45,52,51,44,46,47,52,51,6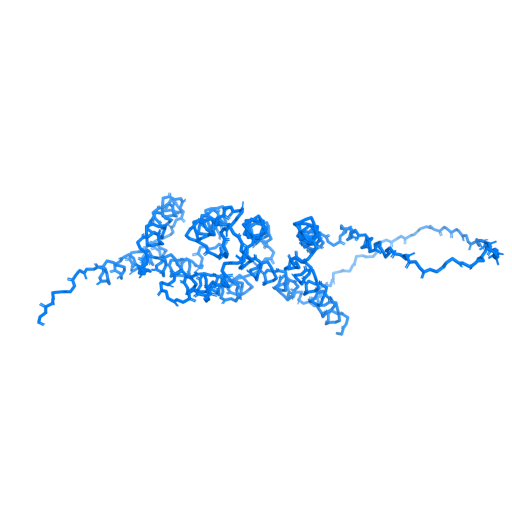0,69,51,51,82,80,44,52,74,68,44,48,50,47,45,42,65,70,36,53,45,52,52,50,53,55,51,50,52,47,58,38,88,84,58,50,75,83,76,76,77,85,82,67,97,80,72,77,92,70,65,84,33,73,45,65,70,53,49,46,52,48,52,52,44,49,40,52,39,45,53,76,41,34,93,80,42,60,84,50,45,68,59,56,49,50,55,34,48,52,31,42,71,36,90,44,66,72,41,15,52,44,18,51,53,46,48,53,54,36,49,69,64,41,52,93,75,54,49,72,75,50,47,50,53,50,50,56,47,52,53,49,55,49,68,73,66,52,86,76,78,91,124

Secondary structure (DSSP, 8-state):
-HHHHHHHHHHHHHHHHHHHHT-STTHHHHHHHHHHHHHHHHHHHH-TTSPPPP--------S-----------------------------S---THHHHHHHHHHHHHHHT-SSHHHHHHHHHHHHHHHHHHTTT--HHHHHHHIIIIIHHHHHHHHHHHSTTTSPPPPP---BTB-----S--HHHHHHHHHHHHHHHHHTHHHHTTSHHHHHHHHHHHHT-SSHHHHHHHHHHHHHHHHHHGGG--HHHHHHHHHHHHHHHHHHS-----

Nearest PDB structures (foldseek):
  8whi-assembly1_A  TM=3.354E-01  e=3.477E-02  Homo sapiens
  8whh-assembly1_D  TM=3.190E-01  e=2.354E-01  Homo sapiens
  6xjp-assembly1_C  TM=3.672E-01  e=4.066E-01  Saccharomyces cerevisiae
  6x2m-assembly1_C  TM=3.696E-01  e=9.658E-01  Saccharomyces cerevisiae
  7w7g-assembly1_A  TM=3.075E-01  e=2.513E+00  Mus musculus

InterPro domains:
  IPR016024 Armadillo-type fold [SSF48371] (103-266)
  IPR056604 GBF1-like, tetratricopeptide repeats domain [PF23325] (101-244)

Sequence (274 aa):
YFDTVCVENMREYVRVLVGFAQCREGGLEISMKAMQYLQDCIDYLADPDNQLPPVQMSYQQGLLSGGTPQSSSVALPTTASPARRETALSAGPQQQPALHWFPILHGLEVLVFDSRRDVRTSAIDKLFECLSSQIDDFDNDTLLMIFNGVLSPLFDDMLHLLTPGNRPPATPPAEKGAATTDQGVTSSTCLSAVSALTRLVDKRFDRLGFLLPQILSLLGACIHHESEAVARIGVEAEKQLLLAIGGRCSDAQWMKIADHLHKLFNSTLPSELT

Mean predicted aligned error: 12.09 Å